Protein AF-0000000082834840 (afdb_homodimer)

Structure (mmCIF, N/CA/C/O backbone):
data_AF-0000000082834840-model_v1
#
loop_
_entity.id
_entity.type
_entity.pdbx_description
1 polymer 'DUF1330 domain-containing protein'
#
loop_
_atom_site.group_PDB
_atom_site.id
_atom_site.type_symbol
_atom_site.label_atom_id
_atom_site.label_alt_id
_atom_site.label_comp_id
_atom_site.label_asym_id
_atom_site.label_entity_id
_atom_site.label_seq_id
_atom_site.pdbx_PDB_ins_code
_atom_site.Cartn_x
_atom_site.Cartn_y
_atom_site.Cartn_z
_atom_site.occupancy
_atom_site.B_iso_or_equiv
_atom_site.auth_seq_id
_atom_site.auth_comp_id
_atom_site.auth_asym_id
_atom_site.auth_atom_id
_atom_site.pdbx_PDB_model_num
ATOM 1 N N . MET A 1 1 ? 11.938 5.828 -13.219 1 91.62 1 MET A N 1
ATOM 2 C CA . MET A 1 1 ? 10.953 4.836 -12.797 1 91.62 1 MET A CA 1
ATOM 3 C C . MET A 1 1 ? 10.133 5.352 -11.609 1 91.62 1 MET A C 1
ATOM 5 O O . MET A 1 1 ? 10.656 6.062 -10.75 1 91.62 1 MET A O 1
ATOM 9 N N . SER A 1 2 ? 8.883 5.145 -11.57 1 98.06 2 SER A N 1
ATOM 10 C CA . SER A 1 2 ? 8.008 5.703 -10.547 1 98.06 2 SER A CA 1
ATOM 11 C C . SER A 1 2 ? 8.297 5.094 -9.172 1 98.06 2 SER A C 1
ATOM 13 O O . SER A 1 2 ? 9.016 4.098 -9.07 1 98.06 2 SER A O 1
ATOM 15 N N . ALA A 1 3 ? 7.867 5.75 -8.164 1 98.81 3 ALA A N 1
ATOM 16 C CA . ALA A 1 3 ? 7.875 5.258 -6.793 1 98.81 3 ALA A CA 1
ATOM 17 C C . ALA A 1 3 ? 6.559 5.578 -6.086 1 98.81 3 ALA A C 1
ATOM 19 O O . ALA A 1 3 ? 5.82 6.469 -6.516 1 98.81 3 ALA A O 1
ATOM 20 N N . TYR A 1 4 ? 6.32 4.844 -5.066 1 98.94 4 TYR A N 1
ATOM 21 C CA . TYR A 1 4 ? 5.094 5.035 -4.301 1 98.94 4 TYR A CA 1
ATOM 22 C C . TYR A 1 4 ? 5.395 5.152 -2.811 1 98.94 4 TYR A C 1
ATOM 24 O O . TYR A 1 4 ? 6.227 4.414 -2.277 1 98.94 4 TYR A O 1
ATOM 32 N N . LEU A 1 5 ? 4.852 6.121 -2.205 1 98.94 5 LEU A N 1
ATOM 33 C CA . LEU A 1 5 ? 4.801 6.188 -0.749 1 98.94 5 LEU A CA 1
ATOM 34 C C . LEU A 1 5 ? 3.49 5.609 -0.223 1 98.94 5 LEU A C 1
ATOM 36 O O . LEU A 1 5 ? 2.408 6.039 -0.629 1 98.94 5 LEU A O 1
ATOM 40 N N . ILE A 1 6 ? 3.535 4.617 0.612 1 98.88 6 ILE A N 1
ATOM 41 C CA . ILE A 1 6 ? 2.387 3.947 1.208 1 98.88 6 ILE A CA 1
ATOM 42 C C . ILE A 1 6 ? 2.41 4.133 2.725 1 98.88 6 ILE A C 1
ATOM 44 O O . ILE A 1 6 ? 3.416 3.844 3.375 1 98.88 6 ILE A O 1
ATOM 48 N N . ALA A 1 7 ? 1.356 4.648 3.248 1 98.75 7 ALA A N 1
ATOM 49 C CA . ALA A 1 7 ? 1.194 4.832 4.688 1 98.75 7 ALA A CA 1
ATOM 50 C C . ALA A 1 7 ? -0.055 4.113 5.195 1 98.75 7 ALA A C 1
ATOM 52 O O . ALA A 1 7 ? -1.116 4.191 4.574 1 98.75 7 ALA A O 1
ATOM 53 N N . ASP A 1 8 ? 0.032 3.346 6.164 1 98.19 8 ASP A N 1
ATOM 54 C CA . ASP A 1 8 ? -1.019 2.715 6.957 1 98.19 8 ASP A CA 1
ATOM 55 C C . ASP A 1 8 ? -1.07 3.299 8.367 1 98.19 8 ASP A C 1
ATOM 57 O O . ASP A 1 8 ? -0.104 3.193 9.125 1 98.19 8 ASP A O 1
ATOM 61 N N . VAL A 1 9 ? -2.201 3.885 8.734 1 98.31 9 VAL A N 1
ATOM 62 C CA . VAL A 1 9 ? -2.236 4.754 9.906 1 98.31 9 VAL A CA 1
ATOM 63 C C . VAL A 1 9 ? -3.311 4.266 10.875 1 98.31 9 VAL A C 1
ATOM 65 O O . VAL A 1 9 ? -4.453 4.023 10.477 1 98.31 9 VAL A O 1
ATOM 68 N N . THR A 1 10 ? -2.957 4.07 12.094 1 97.75 10 THR A N 1
ATOM 69 C CA . THR A 1 10 ? -3.914 3.961 13.188 1 97.75 10 THR A CA 1
ATOM 70 C C . THR A 1 10 ? -3.984 5.266 13.977 1 97.75 10 THR A C 1
ATOM 72 O O . THR A 1 10 ? -3.027 5.629 14.664 1 97.75 10 THR A O 1
ATOM 75 N N . VAL A 1 11 ? -5.07 5.961 13.922 1 98 11 VAL A N 1
ATOM 76 C CA . VAL A 1 11 ? -5.234 7.254 14.578 1 98 11 VAL A CA 1
ATOM 77 C C . VAL A 1 11 ? -5.672 7.047 16.031 1 98 11 VAL A C 1
ATOM 79 O O . VAL A 1 11 ? -6.66 6.359 16.281 1 98 11 VAL A O 1
ATOM 82 N N . THR A 1 12 ? -4.973 7.68 16.953 1 98.12 12 THR A N 1
ATOM 83 C CA . THR A 1 12 ? -5.285 7.484 18.359 1 98.12 12 THR A CA 1
ATOM 84 C C . THR A 1 12 ? -5.809 8.773 18.984 1 98.12 12 THR A C 1
ATOM 86 O O . THR A 1 12 ? -6.477 8.742 20.016 1 98.12 12 THR A O 1
ATOM 89 N N . LYS A 1 13 ? -5.48 9.953 18.531 1 98.38 13 LYS A N 1
ATOM 90 C CA . LYS A 1 13 ? -5.984 11.258 18.938 1 98.38 13 LYS A CA 1
ATOM 91 C C . LYS A 1 13 ? -6.535 12.031 17.75 1 98.38 13 LYS A C 1
ATOM 93 O O . LYS A 1 13 ? -5.84 12.875 17.172 1 98.38 13 LYS A O 1
ATOM 98 N N . PRO A 1 14 ? -7.785 11.852 17.406 1 97.69 14 PRO A N 1
ATOM 99 C CA . PRO A 1 14 ? -8.359 12.359 16.172 1 97.69 14 PRO A CA 1
ATOM 100 C C . PRO A 1 14 ? -8.234 13.875 16.031 1 97.69 14 PRO A C 1
ATOM 102 O O . PRO A 1 14 ? -7.969 14.383 14.93 1 97.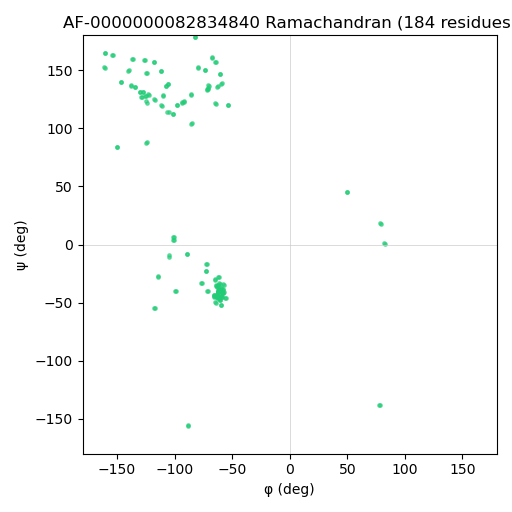69 14 PRO A O 1
ATOM 105 N N . ALA A 1 15 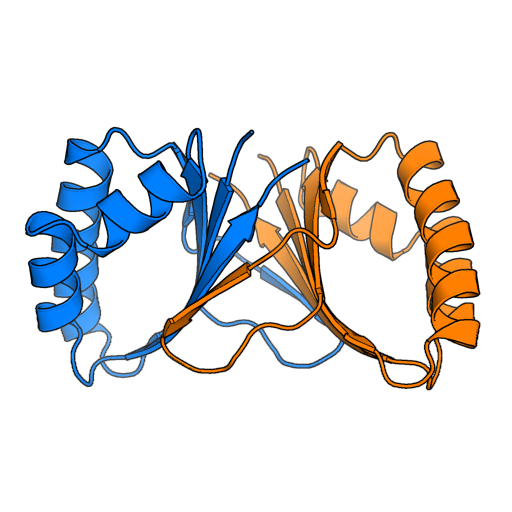? -8.391 14.594 17.109 1 97.88 15 ALA A N 1
ATOM 106 C CA . ALA A 1 15 ? -8.328 16.047 17.031 1 97.88 15 ALA A CA 1
ATOM 107 C C . ALA A 1 15 ? -6.926 16.516 16.625 1 97.88 15 ALA A C 1
ATOM 109 O O . ALA A 1 15 ? -6.777 17.359 15.734 1 97.88 15 ALA A O 1
ATOM 110 N N . GLN A 1 16 ? -5.977 15.992 17.297 1 98.12 16 GLN A N 1
ATOM 111 C CA . GLN A 1 16 ? -4.594 16.328 16.953 1 98.12 16 GLN A CA 1
ATOM 112 C C . GLN A 1 16 ? -4.234 15.844 15.555 1 98.12 16 GLN A C 1
ATOM 114 O O . GLN A 1 16 ? -3.486 16.516 14.844 1 98.12 16 GLN A O 1
ATOM 119 N N . TYR A 1 17 ? -4.742 14.734 15.164 1 98.44 17 TYR A N 1
ATOM 120 C CA . TYR A 1 17 ? -4.465 14.18 13.844 1 98.44 17 TYR A CA 1
ATOM 121 C C . TYR A 1 17 ? -5.023 15.086 12.75 1 98.44 17 TYR A C 1
ATOM 123 O O . TYR A 1 17 ? -4.453 15.172 11.656 1 98.44 17 TYR A O 1
ATOM 131 N N . GLU A 1 18 ? -6.102 15.781 13.055 1 97.88 18 GLU A N 1
ATOM 132 C CA . GLU A 1 18 ? -6.652 16.719 12.078 1 97.88 18 GLU A CA 1
ATOM 133 C C . GLU A 1 18 ? -5.668 17.844 11.781 1 97.88 18 GLU A C 1
ATOM 135 O O . GLU A 1 18 ? -5.586 18.312 10.641 1 97.88 18 GLU A O 1
ATOM 140 N N . ASP A 1 19 ? -4.945 18.266 12.766 1 97.06 19 ASP A N 1
ATOM 141 C CA . ASP A 1 19 ? -3.904 19.266 12.562 1 97.06 19 ASP A CA 1
ATOM 142 C C . ASP A 1 19 ? -2.811 18.75 11.633 1 97.06 19 ASP A C 1
ATOM 144 O O . ASP A 1 19 ? -2.344 19.469 10.742 1 97.06 19 ASP A O 1
ATOM 148 N N . TYR A 1 20 ? -2.416 17.562 11.891 1 98.44 20 TYR A N 1
ATOM 149 C CA . TYR A 1 20 ? -1.448 16.906 11.016 1 98.44 20 TYR A CA 1
ATOM 150 C C . TYR A 1 20 ? -1.953 16.875 9.578 1 98.44 20 TYR A C 1
ATOM 152 O O . TYR A 1 20 ? -1.209 17.188 8.641 1 98.44 20 TYR A O 1
ATOM 160 N N . LYS A 1 21 ? -3.201 16.516 9.32 1 98 21 LYS A N 1
ATOM 161 C CA . LYS A 1 21 ? -3.758 16.391 7.973 1 98 21 LYS A CA 1
ATOM 162 C C . LYS A 1 21 ? -3.703 17.734 7.23 1 98 21 LYS A C 1
ATOM 164 O O . LYS A 1 21 ? -3.412 17.766 6.035 1 98 21 LYS A O 1
ATOM 169 N N . ARG A 1 22 ? -3.967 18.766 7.965 1 98.25 22 ARG A N 1
ATOM 170 C CA . ARG A 1 22 ? -3.9 20.094 7.359 1 98.25 22 ARG A CA 1
ATOM 171 C C . ARG A 1 22 ? -2.486 20.406 6.879 1 98.25 22 ARG A C 1
ATOM 173 O O . ARG A 1 22 ? -2.295 20.844 5.742 1 98.25 22 ARG A O 1
ATOM 180 N N . LEU A 1 23 ? -1.55 20.125 7.695 1 98.31 23 LEU A N 1
ATOM 181 C CA . LEU A 1 23 ? -0.156 20.422 7.375 1 98.31 23 LEU 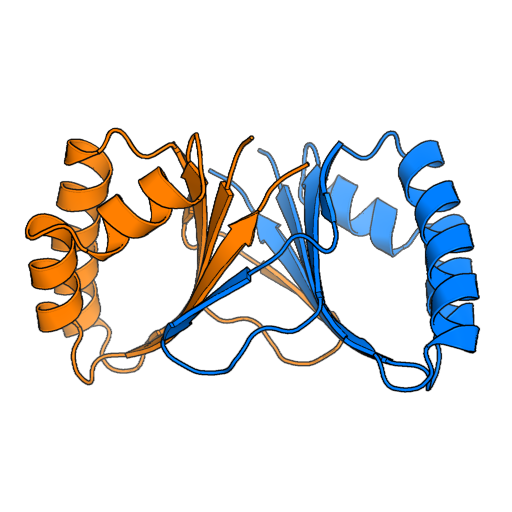A CA 1
ATOM 182 C C . LEU A 1 23 ? 0.361 19.469 6.297 1 98.31 23 LEU A C 1
ATOM 184 O O . LEU A 1 23 ? 1.123 19.875 5.418 1 98.31 23 LEU A O 1
ATOM 188 N N . SER A 1 24 ? -0.036 18.172 6.395 1 98.31 24 SER A N 1
ATOM 189 C CA . SER A 1 24 ? 0.346 17.219 5.371 1 98.31 24 SER A CA 1
ATOM 190 C C . SER A 1 24 ? -0.227 1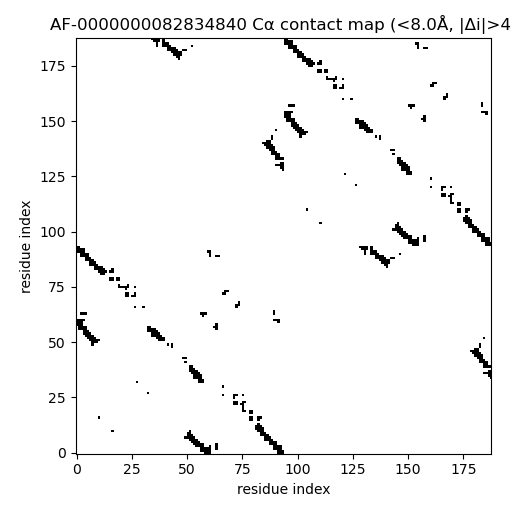7.594 4.012 1 98.31 24 SER A C 1
ATOM 192 O O . SER A 1 24 ? 0.439 17.438 2.984 1 98.31 24 SER A O 1
ATOM 194 N N . THR A 1 25 ? -1.435 18.156 4.004 1 98.38 25 THR A N 1
ATOM 195 C CA . THR A 1 25 ? -2.066 18.625 2.773 1 98.38 25 THR A CA 1
ATOM 196 C C . THR A 1 25 ? -1.256 19.75 2.141 1 98.38 25 THR A C 1
ATOM 198 O O . THR A 1 25 ? -1.036 19.75 0.928 1 98.38 25 THR A O 1
ATOM 201 N N . LEU A 1 26 ? -0.828 20.625 2.902 1 98.12 26 LEU A N 1
ATOM 202 C CA . LEU A 1 26 ? -0.005 21.734 2.424 1 98.12 26 LEU A CA 1
ATOM 203 C C . LEU A 1 26 ? 1.305 21.219 1.835 1 98.12 26 LEU A C 1
ATOM 205 O O . LEU A 1 26 ? 1.762 21.703 0.802 1 98.12 26 LEU A O 1
ATOM 209 N N . ALA A 1 27 ? 1.913 20.25 2.457 1 98.25 27 ALA A N 1
ATOM 210 C CA . ALA A 1 27 ? 3.148 19.641 1.956 1 98.25 27 ALA A CA 1
ATOM 211 C C . ALA A 1 27 ? 2.92 18.953 0.616 1 98.25 27 ALA A C 1
ATOM 213 O O . ALA A 1 27 ? 3.719 19.109 -0.312 1 98.25 27 ALA A O 1
ATOM 214 N N . MET A 1 28 ? 1.811 18.188 0.513 1 98.44 28 MET A N 1
ATOM 215 C CA . MET A 1 28 ? 1.47 17.484 -0.721 1 98.44 28 MET A CA 1
ATOM 216 C C . MET A 1 28 ? 1.246 18.469 -1.864 1 98.44 28 MET A C 1
ATOM 218 O O . MET A 1 28 ? 1.706 18.25 -2.984 1 98.44 28 MET A O 1
ATOM 222 N N . ARG A 1 29 ? 0.618 19.578 -1.561 1 97.5 29 ARG A N 1
ATOM 223 C CA . ARG A 1 29 ? 0.377 20.625 -2.561 1 97.5 29 ARG A CA 1
ATOM 224 C C . ARG A 1 29 ? 1.686 21.25 -3.02 1 97.5 29 ARG A C 1
ATOM 226 O O . ARG A 1 29 ? 1.902 21.438 -4.219 1 97.5 29 ARG A O 1
ATOM 233 N N . ALA A 1 30 ? 2.488 21.531 -2.121 1 96 30 ALA A N 1
ATOM 234 C CA . ALA A 1 30 ? 3.76 22.188 -2.41 1 96 30 ALA A CA 1
ATOM 235 C C . ALA A 1 30 ? 4.625 21.328 -3.326 1 96 30 ALA A C 1
ATOM 237 O O . ALA A 1 30 ? 5.398 21.859 -4.133 1 96 30 ALA A O 1
ATOM 238 N N . TYR A 1 31 ? 4.441 20 -3.262 1 96 31 TYR A N 1
ATOM 239 C CA . TYR A 1 31 ? 5.246 19.062 -4.043 1 96 31 TYR A CA 1
ATOM 240 C C . TYR A 1 31 ? 4.484 18.578 -5.273 1 96 31 TYR A C 1
ATOM 242 O O . TYR A 1 31 ? 4.941 17.688 -5.988 1 96 31 TYR A O 1
ATOM 250 N N . ASP A 1 32 ? 3.307 19.141 -5.438 1 96 32 ASP A N 1
ATOM 251 C CA . ASP A 1 32 ? 2.436 18.672 -6.512 1 96 32 ASP A CA 1
ATOM 252 C C . ASP A 1 32 ? 2.301 17.156 -6.492 1 96 32 ASP A C 1
ATOM 254 O O . ASP A 1 32 ? 2.477 16.5 -7.52 1 96 32 ASP A O 1
ATOM 258 N N . ALA A 1 33 ? 2.084 16.625 -5.301 1 96.94 33 ALA A N 1
ATOM 259 C CA . ALA A 1 33 ? 2.014 15.172 -5.109 1 96.94 33 ALA A CA 1
ATOM 260 C C . ALA A 1 33 ? 0.842 14.57 -5.883 1 96.94 33 ALA A C 1
ATOM 262 O O . ALA A 1 33 ? -0.243 15.156 -5.926 1 96.94 33 ALA A O 1
ATOM 263 N N . LYS A 1 34 ? 1.029 13.531 -6.52 1 98.5 34 LYS A N 1
ATOM 264 C CA . LYS A 1 34 ? -0.039 12.734 -7.109 1 98.5 34 LYS A CA 1
ATOM 265 C C . LYS A 1 34 ? -0.62 11.758 -6.094 1 98.5 34 LYS A C 1
ATOM 267 O O . LYS A 1 34 ? -0.034 10.703 -5.828 1 98.5 34 LYS A O 1
ATOM 272 N N . ILE A 1 35 ? -1.768 12.062 -5.59 1 98.81 35 ILE A N 1
ATOM 273 C CA . ILE A 1 35 ? -2.406 11.266 -4.551 1 98.81 35 ILE A CA 1
ATOM 274 C C . ILE A 1 35 ? -3.324 10.227 -5.184 1 98.81 35 ILE A C 1
ATOM 276 O O . ILE A 1 35 ? -4.234 10.57 -5.945 1 98.81 35 ILE A O 1
ATOM 280 N N . LEU A 1 36 ? -3.098 9 -4.895 1 98.88 36 LEU A N 1
ATOM 281 C CA . LEU A 1 36 ? -3.904 7.926 -5.453 1 98.88 36 LEU A CA 1
ATOM 282 C C . LEU A 1 36 ? -4.969 7.469 -4.461 1 98.88 36 LEU A C 1
ATOM 284 O O . LEU A 1 36 ? -6.094 7.156 -4.852 1 98.88 36 LEU A O 1
ATOM 288 N N . VAL A 1 37 ? -4.602 7.391 -3.178 1 98.88 37 VAL A N 1
ATOM 289 C CA . VAL A 1 37 ? -5.457 6.988 -2.068 1 98.88 37 VAL A CA 1
ATOM 290 C C . VAL A 1 37 ? -5.27 7.945 -0.895 1 98.88 37 VAL A C 1
ATOM 292 O O . VAL A 1 37 ? -4.137 8.258 -0.513 1 98.88 37 VAL A O 1
ATOM 295 N N . ARG A 1 38 ? -6.301 8.344 -0.316 1 98.5 38 ARG A N 1
ATOM 296 C CA . ARG A 1 38 ? -6.238 9.141 0.907 1 98.5 38 ARG A CA 1
ATOM 297 C C . ARG A 1 38 ? -7.461 8.891 1.783 1 98.5 38 ARG A C 1
ATOM 299 O O . ARG A 1 38 ? -8.445 9.633 1.715 1 98.5 38 ARG A O 1
ATOM 306 N N . GLY A 1 39 ? -7.34 7.797 2.562 1 98.12 39 GLY A N 1
ATOM 307 C CA . GLY A 1 39 ? -8.359 7.516 3.562 1 98.12 39 GLY A CA 1
ATOM 308 C C . GLY A 1 39 ? -9.609 6.883 2.979 1 98.12 39 GLY A C 1
ATOM 309 O O . GLY A 1 39 ? -10.68 6.941 3.582 1 98.12 39 GLY A O 1
ATOM 310 N N . GLY A 1 40 ? -9.555 6.359 1.838 1 98 40 GLY A N 1
ATOM 311 C CA . GLY A 1 40 ? -10.695 5.684 1.247 1 98 40 GLY A CA 1
ATOM 312 C C . GLY A 1 40 ? -11.117 4.441 2.008 1 98 40 GLY A C 1
ATOM 313 O O . GLY A 1 40 ? -10.328 3.881 2.773 1 98 40 GLY A O 1
ATOM 314 N N . GLU A 1 41 ? -12.367 4.035 1.85 1 97.81 41 GLU A N 1
ATOM 315 C CA . GLU A 1 41 ? -12.859 2.809 2.475 1 97.81 41 GLU A CA 1
ATOM 316 C C . GLU A 1 41 ? -12.055 1.596 2.014 1 97.81 41 GLU A C 1
ATOM 318 O O . GLU A 1 41 ? -11.727 1.476 0.833 1 97.81 41 GLU A O 1
ATOM 323 N N . SER A 1 42 ? -11.781 0.751 2.939 1 98.44 42 SER A N 1
ATOM 324 C CA . SER A 1 42 ? -11 -0.442 2.617 1 98.44 42 SER A CA 1
ATOM 325 C C . SER A 1 42 ? -11.805 -1.712 2.885 1 98.44 42 SER A C 1
ATOM 327 O O . SER A 1 42 ? -12.773 -1.69 3.643 1 98.44 42 SER A O 1
ATOM 329 N N . ARG A 1 43 ? -11.414 -2.744 2.229 1 98.25 43 ARG A N 1
ATOM 330 C CA . ARG A 1 43 ? -11.891 -4.102 2.494 1 98.25 43 ARG A CA 1
ATOM 331 C C . ARG A 1 43 ? -10.719 -5.039 2.768 1 98.25 43 ARG A C 1
ATOM 333 O O . ARG A 1 43 ? -9.82 -5.184 1.933 1 98.25 43 ARG A O 1
ATOM 340 N N . HIS A 1 44 ? -10.812 -5.641 3.932 1 98.56 44 HIS A N 1
ATOM 341 C CA . HIS A 1 44 ? -9.805 -6.617 4.336 1 98.56 44 HIS A CA 1
ATOM 342 C C . HIS A 1 44 ? -9.938 -7.902 3.525 1 98.56 44 HIS A C 1
ATOM 344 O O . HIS A 1 44 ? -11.039 -8.406 3.316 1 98.56 44 HIS A O 1
ATOM 350 N N . LEU A 1 45 ? -8.82 -8.453 3.086 1 98.56 45 LEU A N 1
ATOM 351 C CA . LEU A 1 45 ? -8.828 -9.719 2.355 1 98.56 45 LEU A CA 1
ATOM 352 C C . LEU A 1 45 ? -8.062 -10.789 3.119 1 98.56 45 LEU A C 1
ATOM 354 O O . LEU A 1 45 ? -8.586 -11.883 3.354 1 98.56 45 LEU A O 1
ATOM 358 N N . GLU A 1 46 ? -6.855 -10.484 3.449 1 98.25 46 GLU A N 1
ATOM 359 C CA . GLU A 1 46 ? -6.016 -11.43 4.18 1 98.25 46 GLU A CA 1
ATOM 360 C C . GLU A 1 46 ? -5.18 -10.719 5.242 1 98.25 46 GLU A C 1
ATOM 362 O O . GLU A 1 46 ? -4.785 -9.57 5.059 1 98.25 46 GLU A O 1
ATOM 367 N N . GLY A 1 47 ? -4.844 -11.398 6.398 1 96.62 47 GLY A N 1
ATOM 368 C CA . GLY A 1 47 ? -3.928 -10.891 7.406 1 96.62 47 GLY A CA 1
ATOM 369 C C . GLY A 1 47 ? -4.555 -9.859 8.32 1 96.62 47 GLY A C 1
ATOM 370 O O . GLY A 1 47 ? -5.676 -10.047 8.805 1 96.62 47 GLY A O 1
ATOM 371 N N . ARG A 1 48 ? -3.793 -8.828 8.594 1 94.19 48 ARG A N 1
ATOM 372 C CA . ARG A 1 48 ? -4.219 -7.801 9.539 1 94.19 48 ARG A CA 1
ATOM 373 C C . ARG A 1 48 ? -5.188 -6.824 8.883 1 94.19 48 ARG A C 1
ATOM 375 O O . ARG A 1 48 ? -5.09 -6.555 7.68 1 94.19 48 ARG A O 1
ATOM 382 N N . GLU A 1 49 ? -6.031 -6.262 9.672 1 95.88 49 GLU A N 1
ATOM 383 C CA . GLU A 1 49 ? -6.93 -5.219 9.188 1 95.88 49 GLU A CA 1
ATOM 384 C C . GLU A 1 49 ? -6.176 -3.922 8.914 1 95.88 49 GLU A C 1
ATOM 386 O O . GLU A 1 49 ? -5.387 -3.471 9.75 1 95.88 49 GLU A O 1
ATOM 391 N N . PRO A 1 50 ? -6.469 -3.391 7.797 1 95.19 50 PRO A N 1
ATOM 392 C CA . PRO A 1 50 ? -5.797 -2.123 7.504 1 95.19 50 PRO A CA 1
ATOM 393 C C . PRO A 1 50 ? -6.352 -0.957 8.312 1 95.19 50 PRO A C 1
ATOM 395 O O . PRO A 1 50 ? -7.516 -0.981 8.719 1 95.19 50 PRO A O 1
ATOM 398 N N . GLY A 1 51 ? -5.52 0.017 8.602 1 96.56 51 GLY A N 1
ATOM 399 C CA . GLY A 1 51 ? -5.965 1.314 9.086 1 96.56 51 GLY A CA 1
ATOM 400 C C . GLY A 1 51 ? -6.258 2.299 7.965 1 96.56 51 GLY A C 1
ATOM 401 O O . GLY A 1 51 ? -6.66 1.902 6.871 1 96.56 51 GLY A O 1
ATOM 402 N N . ARG A 1 52 ? -6.199 3.656 8.258 1 98.31 52 ARG A N 1
ATOM 403 C CA . ARG A 1 52 ? -6.305 4.699 7.238 1 98.31 52 ARG A CA 1
ATOM 404 C C . ARG A 1 52 ? -5.137 4.633 6.266 1 98.31 52 ARG A C 1
ATOM 406 O O . ARG A 1 52 ? -3.975 4.695 6.676 1 98.31 52 ARG A O 1
ATOM 413 N N . THR A 1 53 ? -5.395 4.465 5.031 1 98.69 53 THR A N 1
ATOM 414 C CA . THR A 1 53 ? -4.352 4.25 4.035 1 98.69 53 THR A CA 1
ATOM 415 C C . THR A 1 53 ? -4.152 5.5 3.182 1 98.69 53 THR A C 1
ATOM 417 O O . THR A 1 53 ? -5.125 6.137 2.771 1 98.69 53 THR A O 1
ATOM 420 N N . VAL A 1 54 ? -2.893 5.828 2.912 1 98.88 54 VAL A N 1
ATOM 421 C CA . VAL A 1 54 ? -2.51 6.863 1.958 1 98.88 54 VAL A CA 1
ATOM 422 C C . VAL A 1 54 ? -1.508 6.293 0.955 1 98.88 54 VAL A C 1
ATOM 424 O O . VAL A 1 54 ? -0.585 5.566 1.332 1 98.88 54 VAL A O 1
ATOM 427 N N . VAL A 1 55 ? -1.748 6.508 -0.296 1 98.94 55 VAL A N 1
ATOM 428 C CA . VAL A 1 55 ? -0.822 6.129 -1.357 1 98.94 55 VAL A CA 1
ATOM 429 C C . VAL A 1 55 ? -0.563 7.324 -2.271 1 98.94 55 VAL A C 1
ATOM 431 O O . VAL A 1 55 ? -1.503 7.926 -2.797 1 98.94 55 VAL A O 1
ATOM 434 N N . MET A 1 56 ? 0.672 7.676 -2.498 1 98.88 56 MET A N 1
ATOM 435 C CA . MET A 1 56 ? 1.088 8.727 -3.42 1 98.88 56 MET A CA 1
ATOM 436 C C . MET A 1 56 ? 2.078 8.188 -4.449 1 98.88 56 MET A C 1
ATOM 438 O O . MET A 1 56 ? 2.873 7.301 -4.145 1 98.88 56 MET A O 1
ATOM 442 N N . GLU A 1 57 ? 2.045 8.711 -5.598 1 98.88 57 GLU A N 1
ATOM 443 C CA . GLU A 1 57 ? 2.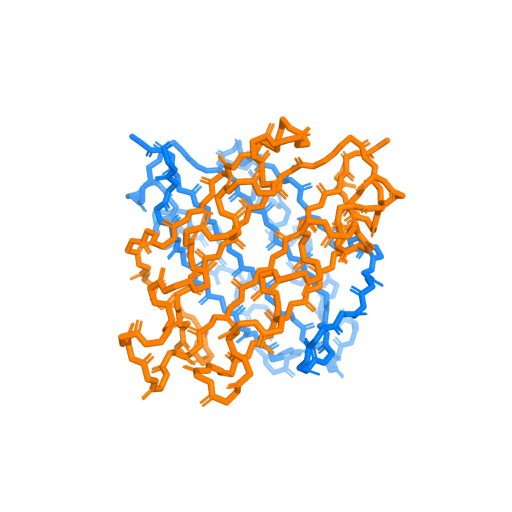971 8.367 -6.672 1 98.88 57 GLU A CA 1
ATOM 444 C C . GLU A 1 57 ? 3.969 9.492 -6.926 1 98.88 57 GLU A C 1
ATOM 446 O O . GLU A 1 57 ? 3.596 10.664 -6.938 1 98.88 57 GLU A O 1
ATOM 451 N N . PHE A 1 58 ? 5.191 9.18 -7.098 1 98.75 58 PHE A N 1
ATOM 452 C CA . PHE A 1 58 ? 6.289 10.086 -7.391 1 98.75 58 PHE A CA 1
ATOM 453 C C . PHE A 1 58 ? 7.043 9.641 -8.641 1 98.75 58 PHE A C 1
ATOM 455 O O . PHE A 1 58 ? 6.977 8.469 -9.023 1 98.75 58 PHE A O 1
ATOM 462 N N . PRO A 1 59 ? 7.727 10.547 -9.227 1 98.31 59 PRO A N 1
ATOM 463 C CA . PRO A 1 59 ? 8.438 10.172 -10.453 1 98.31 59 PRO A CA 1
ATOM 464 C C . PRO A 1 59 ? 9.648 9.289 -10.172 1 98.31 59 PRO A C 1
ATOM 466 O O . PRO A 1 59 ? 10.203 8.68 -11.102 1 98.31 59 PRO A O 1
ATOM 469 N N . SER A 1 60 ? 10.164 9.211 -8.938 1 98.19 60 SER A N 1
ATOM 470 C CA . SER A 1 60 ? 11.312 8.398 -8.562 1 98.19 60 SER A CA 1
ATOM 471 C C . SER A 1 60 ? 11.352 8.156 -7.055 1 98.19 60 SER A C 1
ATOM 473 O O . SER A 1 60 ? 10.664 8.844 -6.297 1 98.19 60 SER A O 1
ATOM 475 N N . MET A 1 61 ? 12.188 7.152 -6.688 1 98.62 61 MET A N 1
ATOM 476 C CA . MET A 1 61 ? 12.445 6.93 -5.27 1 98.62 61 MET A CA 1
ATOM 477 C C . MET A 1 61 ? 13.047 8.172 -4.625 1 98.62 61 MET A C 1
ATOM 479 O O . MET A 1 61 ? 12.703 8.523 -3.492 1 98.62 61 MET A O 1
ATOM 483 N N . ALA A 1 62 ? 13.961 8.836 -5.324 1 98.44 62 ALA A N 1
ATOM 484 C CA . ALA A 1 62 ? 14.594 10.031 -4.793 1 98.44 62 ALA A CA 1
ATOM 485 C C . ALA A 1 62 ? 13.57 11.141 -4.555 1 98.44 62 ALA A C 1
ATOM 487 O O . ALA A 1 62 ? 13.641 11.852 -3.551 1 98.44 62 ALA A O 1
ATOM 488 N N . ALA A 1 63 ? 12.641 11.281 -5.434 1 98.38 63 ALA A N 1
ATOM 489 C CA . ALA A 1 63 ? 11.602 12.305 -5.285 1 98.38 63 ALA A CA 1
ATOM 490 C C . ALA A 1 63 ? 10.711 12.008 -4.086 1 98.38 63 ALA A C 1
ATOM 492 O O . ALA A 1 63 ? 10.328 12.914 -3.348 1 98.38 63 ALA A O 1
ATOM 493 N N . ALA A 1 64 ? 10.32 10.758 -3.902 1 98.69 64 ALA A N 1
ATOM 494 C CA . ALA A 1 64 ? 9.523 10.359 -2.746 1 98.69 64 ALA A CA 1
ATOM 495 C C . ALA A 1 64 ? 10.266 10.656 -1.443 1 98.69 64 ALA A C 1
ATOM 497 O O . ALA A 1 64 ? 9.672 11.18 -0.494 1 98.69 64 ALA A O 1
ATOM 498 N N . GLN A 1 65 ? 11.547 10.297 -1.466 1 98.69 65 GLN A N 1
ATOM 499 C CA . GLN A 1 65 ? 12.367 10.555 -0.289 1 98.69 65 GLN A CA 1
ATOM 500 C C . GLN A 1 65 ? 12.461 12.047 -0.003 1 98.69 65 GLN A C 1
ATOM 502 O O . GLN A 1 65 ? 12.438 12.469 1.156 1 98.69 65 GLN A O 1
ATOM 507 N N . ALA A 1 66 ? 12.609 12.805 -1.055 1 98.5 66 ALA A N 1
ATOM 508 C CA . ALA A 1 66 ? 12.703 14.258 -0.904 1 98.5 66 ALA A CA 1
ATOM 509 C C . ALA A 1 66 ? 11.43 14.828 -0.293 1 98.5 66 ALA A C 1
ATOM 511 O O . ALA A 1 66 ? 11.484 15.742 0.537 1 98.5 66 ALA A O 1
ATOM 512 N N . PHE A 1 67 ? 10.344 14.312 -0.694 1 98.81 67 PHE A N 1
ATOM 513 C CA . PHE A 1 67 ? 9.078 14.719 -0.088 1 98.81 67 PHE A CA 1
ATOM 514 C C . PHE A 1 67 ? 9.078 14.422 1.407 1 98.81 67 PHE A C 1
ATOM 516 O O . PHE A 1 67 ? 8.805 15.312 2.219 1 98.81 67 PHE A O 1
ATOM 523 N N . TYR A 1 68 ? 9.383 13.219 1.769 1 98.81 68 TYR A N 1
ATOM 524 C CA . TYR A 1 68 ? 9.391 12.805 3.166 1 98.81 68 TYR A CA 1
ATOM 525 C C . TYR A 1 68 ? 10.32 13.68 3.992 1 98.81 68 TYR A C 1
ATOM 527 O O . TYR A 1 68 ? 10.031 14 5.145 1 98.81 68 TYR A O 1
ATOM 535 N N . ASP A 1 69 ? 11.445 14.109 3.34 1 98.44 69 ASP A N 1
ATOM 536 C CA . ASP A 1 69 ? 12.484 14.852 4.051 1 98.44 69 ASP A CA 1
ATOM 537 C C . ASP A 1 69 ? 12.211 16.359 4.012 1 98.44 69 ASP A C 1
ATOM 539 O O . ASP A 1 69 ? 12.938 17.141 4.621 1 98.44 69 ASP A O 1
ATOM 543 N N . SER A 1 70 ? 11.273 16.75 3.27 1 98.12 70 SER A N 1
ATOM 544 C CA . SER A 1 70 ? 11 18.172 3.1 1 98.12 70 SER A CA 1
ATOM 545 C C . SER A 1 70 ? 10.648 18.828 4.43 1 98.12 70 SER A C 1
ATOM 547 O O . SER A 1 70 ? 10.094 18.188 5.32 1 98.12 70 SER A O 1
ATOM 549 N N . TRP A 1 71 ? 11.047 20.062 4.523 1 97.38 71 TRP A N 1
ATOM 550 C CA . TRP A 1 71 ? 10.719 20.812 5.734 1 97.38 71 TRP A CA 1
ATOM 551 C C . TRP A 1 71 ? 9.203 20.891 5.934 1 97.38 71 TRP A C 1
ATOM 553 O O . TRP A 1 71 ? 8.719 20.859 7.066 1 97.38 71 TRP A O 1
ATOM 563 N N . GLN A 1 72 ? 8.453 21.031 4.852 1 97.44 72 GLN A N 1
ATOM 564 C CA . GLN A 1 72 ? 7 21.094 4.945 1 97.44 72 GLN A CA 1
ATOM 565 C C . GLN A 1 72 ? 6.426 19.812 5.547 1 97.44 72 GLN A C 1
ATOM 567 O O . GLN A 1 72 ? 5.574 19.875 6.434 1 97.44 72 GLN A O 1
ATOM 572 N N . TYR A 1 73 ? 6.93 18.641 5.09 1 98.44 73 TYR A N 1
ATOM 573 C CA . TYR A 1 73 ? 6.371 17.391 5.613 1 98.44 73 TYR A CA 1
ATOM 574 C C . TYR A 1 73 ? 6.891 17.109 7.02 1 98.44 73 TYR A C 1
ATOM 576 O O . TYR A 1 73 ? 6.172 16.547 7.852 1 98.44 73 TYR A O 1
ATOM 584 N N . ARG A 1 74 ? 8.133 17.516 7.281 1 97.94 74 ARG A N 1
ATOM 585 C CA . ARG A 1 74 ? 8.656 17.375 8.641 1 97.94 74 ARG A CA 1
ATOM 586 C C . ARG A 1 74 ? 7.785 18.125 9.641 1 97.94 74 ARG A C 1
ATOM 588 O O . ARG A 1 74 ? 7.539 17.625 10.742 1 97.94 74 ARG A O 1
ATOM 595 N N . ARG A 1 75 ? 7.348 19.281 9.32 1 97.56 75 ARG A N 1
ATOM 596 C CA . ARG A 1 75 ? 6.445 20.047 10.18 1 97.56 75 ARG A CA 1
ATOM 597 C C . ARG A 1 75 ? 5.156 19.266 10.438 1 97.56 75 ARG A C 1
ATOM 599 O O . ARG A 1 75 ? 4.66 19.234 11.57 1 97.56 75 ARG A O 1
ATOM 606 N N . ALA A 1 76 ? 4.598 18.688 9.398 1 98.38 76 ALA A N 1
ATOM 607 C CA . ALA A 1 76 ? 3.398 17.859 9.547 1 98.38 76 ALA A CA 1
ATOM 608 C C . ALA A 1 76 ? 3.654 16.672 10.469 1 98.38 76 ALA A C 1
ATOM 610 O O . ALA A 1 76 ? 2.869 16.422 11.383 1 98.38 76 ALA A O 1
ATOM 611 N N . ARG A 1 77 ? 4.789 15.945 10.242 1 97.69 77 ARG A N 1
ATOM 612 C CA . ARG A 1 77 ? 5.121 14.781 11.07 1 97.69 77 ARG A CA 1
ATOM 613 C C . ARG A 1 77 ? 5.242 15.172 12.539 1 97.69 77 ARG A C 1
ATOM 615 O O . ARG A 1 77 ? 4.773 14.445 13.414 1 97.69 77 ARG A O 1
ATOM 622 N N . ASN A 1 78 ? 5.859 16.344 12.82 1 97.81 78 ASN A N 1
ATOM 623 C CA . ASN A 1 78 ? 5.977 16.828 14.195 1 97.81 78 ASN A CA 1
ATOM 624 C C . ASN A 1 78 ? 4.609 17.047 14.828 1 97.81 78 ASN A C 1
ATOM 626 O O . ASN A 1 78 ? 4.422 16.797 16.016 1 97.81 78 ASN A O 1
ATOM 630 N N . ALA A 1 79 ? 3.695 17.438 14.086 1 97.81 79 ALA A N 1
ATOM 631 C CA . ALA A 1 79 ? 2.361 17.766 14.586 1 97.81 79 ALA A CA 1
ATOM 632 C C . ALA A 1 79 ? 1.594 16.5 14.969 1 97.81 79 ALA A C 1
ATOM 634 O O . ALA A 1 79 ? 0.631 16.562 15.734 1 97.81 79 ALA A O 1
ATOM 635 N N . ARG A 1 80 ? 1.896 15.32 14.461 1 97.69 80 ARG A N 1
ATOM 636 C CA . ARG A 1 80 ? 1.13 14.117 14.742 1 97.69 80 ARG A CA 1
ATOM 637 C C . ARG A 1 80 ? 1.829 13.258 15.789 1 97.69 80 ARG A C 1
ATOM 639 O O . ARG A 1 80 ? 1.469 12.094 15.992 1 97.69 80 ARG A O 1
ATOM 646 N N . GLU A 1 81 ? 2.9 13.758 16.375 1 96.38 81 GLU A N 1
ATOM 647 C CA . GLU A 1 81 ? 3.588 13 17.406 1 96.38 81 GLU A CA 1
ATOM 648 C C . GLU A 1 81 ? 2.623 12.57 18.516 1 96.38 81 GLU A C 1
ATOM 650 O O . GLU A 1 81 ? 1.921 13.406 19.094 1 96.38 81 GLU A O 1
ATOM 655 N N . GLY A 1 82 ? 2.527 11.258 18.688 1 96.88 82 GLY A N 1
ATOM 656 C CA . GLY A 1 82 ? 1.677 10.711 19.734 1 96.88 82 GLY A CA 1
ATOM 657 C C . GLY A 1 82 ? 0.22 10.609 19.328 1 96.88 82 GLY A C 1
ATOM 658 O O . GLY A 1 82 ? -0.621 10.156 20.109 1 96.88 82 GLY A O 1
ATOM 659 N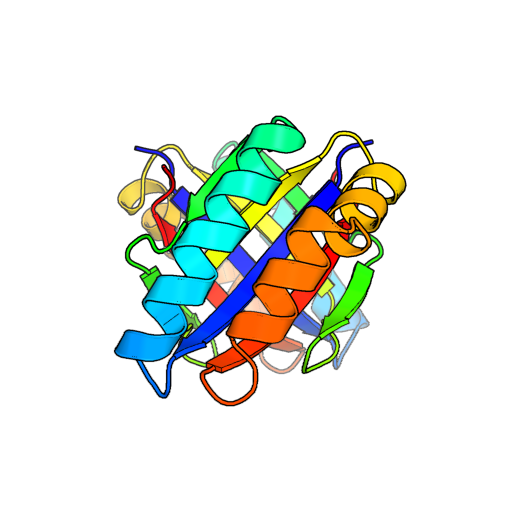 N . ALA A 1 83 ? -0.124 10.992 18.141 1 98.19 83 ALA A N 1
ATOM 660 C CA . ALA A 1 83 ? -1.526 11.062 17.75 1 98.19 83 ALA A CA 1
ATOM 661 C C . ALA A 1 83 ? -1.899 9.898 16.828 1 98.19 83 ALA A C 1
ATOM 663 O O . ALA A 1 83 ? -3.078 9.688 16.547 1 98.19 83 ALA A O 1
ATOM 664 N N . ALA A 1 84 ? -0.882 9.117 16.359 1 97.56 84 ALA A N 1
ATOM 665 C CA . ALA A 1 84 ? -1.101 8 15.445 1 97.56 84 ALA A CA 1
ATOM 666 C C . ALA A 1 84 ? 0.086 7.043 15.453 1 97.56 84 ALA A C 1
ATOM 668 O O . ALA A 1 84 ? 1.202 7.43 15.805 1 97.56 84 ALA A O 1
ATOM 669 N N . VAL A 1 85 ? -0.216 5.859 15.164 1 96.44 85 VAL A N 1
ATOM 670 C CA . VAL A 1 85 ? 0.817 4.891 14.805 1 96.44 85 VAL A CA 1
ATOM 671 C C . VAL A 1 85 ? 0.909 4.773 13.281 1 96.44 85 VAL A C 1
ATOM 673 O O . VAL A 1 85 ? -0.073 4.43 12.625 1 96.44 85 VAL A O 1
ATOM 676 N N . MET A 1 86 ? 2.098 5.086 12.781 1 96.69 86 MET A N 1
ATOM 677 C CA . MET A 1 86 ? 2.295 5.113 11.336 1 96.69 86 MET A CA 1
ATOM 678 C C . MET A 1 86 ? 3.186 3.961 10.883 1 96.69 86 MET A C 1
ATOM 680 O O . MET A 1 86 ? 4.227 3.701 11.492 1 96.69 86 MET A O 1
ATOM 684 N N . ASN A 1 87 ? 2.738 3.25 9.938 1 97.56 87 ASN A N 1
ATOM 685 C CA . ASN A 1 87 ? 3.609 2.434 9.102 1 97.56 87 ASN A CA 1
ATOM 686 C C . ASN A 1 87 ? 3.768 3.035 7.707 1 97.56 87 ASN A C 1
ATOM 688 O O . ASN A 1 87 ? 2.787 3.178 6.973 1 97.56 87 ASN A O 1
ATOM 692 N N . MET A 1 88 ? 4.961 3.477 7.375 1 98.69 88 MET A N 1
ATOM 693 C CA . MET A 1 88 ? 5.199 4.215 6.141 1 98.69 88 MET A CA 1
ATOM 694 C C . MET A 1 88 ? 6.488 3.75 5.469 1 98.69 88 MET A C 1
ATOM 696 O O . MET A 1 88 ? 7.504 3.547 6.137 1 98.69 88 MET A O 1
ATOM 700 N N . PHE A 1 89 ? 6.426 3.59 4.176 1 98.88 89 PHE A N 1
ATOM 701 C CA . PHE A 1 89 ? 7.602 3.248 3.385 1 98.88 89 PHE A CA 1
ATOM 702 C C . PHE A 1 89 ? 7.445 3.727 1.946 1 98.88 89 PHE A C 1
ATOM 704 O O . PHE A 1 89 ? 6.355 4.133 1.538 1 98.88 89 PHE A O 1
ATOM 711 N N . ILE A 1 90 ? 8.539 3.785 1.255 1 98.88 90 ILE A N 1
ATOM 712 C CA . ILE A 1 90 ? 8.508 4.035 -0.181 1 98.88 90 ILE A CA 1
ATOM 713 C C . ILE A 1 90 ? 8.961 2.789 -0.935 1 98.88 90 ILE A C 1
ATOM 715 O O . ILE A 1 90 ? 9.75 1.994 -0.415 1 98.88 90 ILE A O 1
ATOM 719 N N . VAL A 1 91 ? 8.438 2.613 -2.107 1 98.88 91 VAL A N 1
ATOM 720 C CA . VAL A 1 91 ? 8.703 1.396 -2.869 1 98.88 91 VAL A CA 1
ATOM 721 C C . VAL A 1 91 ? 8.734 1.717 -4.363 1 98.88 91 VAL A C 1
ATOM 723 O O . VAL A 1 91 ? 7.949 2.531 -4.844 1 98.88 91 VAL A O 1
ATOM 726 N N . GLN A 1 92 ? 9.672 1.09 -5.059 1 98.81 92 GLN A N 1
ATOM 727 C CA . GLN A 1 92 ? 9.883 1.31 -6.488 1 98.81 92 GLN A CA 1
ATOM 728 C C . GLN A 1 92 ? 8.75 0.704 -7.309 1 98.81 92 GLN A C 1
ATOM 730 O O . GLN A 1 92 ? 8.352 -0.438 -7.074 1 98.81 92 GLN A O 1
ATOM 735 N N . GLY A 1 93 ? 8.266 1.512 -8.273 1 98.56 93 GLY A N 1
ATOM 736 C CA . GLY A 1 93 ? 7.258 1.023 -9.203 1 98.56 93 GLY A CA 1
ATOM 737 C C . GLY A 1 93 ? 7.84 0.226 -10.352 1 98.56 93 GLY A C 1
ATOM 738 O O . GLY A 1 93 ? 9.047 -0.026 -10.391 1 98.56 93 GLY A O 1
ATOM 739 N N . MET A 1 94 ? 6.914 -0.284 -11.242 1 96.19 94 MET A N 1
ATOM 740 C CA . MET A 1 94 ? 7.309 -1.045 -12.43 1 96.19 94 MET A CA 1
ATOM 741 C C . MET A 1 94 ? 7.656 -0.113 -13.586 1 96.19 94 MET A C 1
ATOM 743 O O . MET A 1 94 ? 7.168 1.017 -13.641 1 96.19 94 MET A O 1
ATOM 747 N N . MET B 1 1 ? -14.883 5.113 -9.742 1 91.62 1 MET B N 1
ATOM 748 C CA . MET B 1 1 ? -13.734 5.523 -8.938 1 91.62 1 MET B CA 1
ATOM 749 C C . MET B 1 1 ? -12.727 4.387 -8.805 1 91.62 1 MET B C 1
ATOM 751 O O . MET B 1 1 ? -13.109 3.217 -8.727 1 91.62 1 MET B O 1
ATOM 755 N N . SER B 1 2 ? -11.477 4.629 -8.906 1 98.06 2 SER B N 1
ATOM 756 C CA . SER B 1 2 ? -10.445 3.59 -8.914 1 98.06 2 SER B CA 1
ATOM 757 C C . SER B 1 2 ? -10.352 2.896 -7.559 1 98.06 2 SER B C 1
ATOM 759 O O . SER B 1 2 ? -10.922 3.367 -6.57 1 98.06 2 SER B O 1
ATOM 761 N N . ALA B 1 3 ? -9.789 1.753 -7.547 1 98.81 3 ALA B N 1
ATOM 762 C CA . ALA B 1 3 ? -9.43 1.014 -6.34 1 98.81 3 ALA B CA 1
ATOM 763 C C . ALA B 1 3 ? -8.023 0.417 -6.465 1 98.81 3 ALA B C 1
ATOM 765 O O . ALA B 1 3 ? -7.508 0.259 -7.57 1 98.81 3 ALA B O 1
ATOM 766 N N . TYR B 1 4 ? -7.48 0.128 -5.348 1 98.94 4 TYR B N 1
ATOM 767 C CA . TYR B 1 4 ? -6.141 -0.444 -5.309 1 98.94 4 TYR B CA 1
ATOM 768 C C . TYR B 1 4 ? -6.102 -1.692 -4.438 1 98.94 4 TYR B C 1
ATOM 770 O O . TYR B 1 4 ? -6.695 -1.721 -3.357 1 98.94 4 TYR B O 1
ATOM 778 N N . LEU B 1 5 ? -5.543 -2.705 -4.93 1 98.94 5 LEU B N 1
ATOM 779 C CA . LEU B 1 5 ? -5.164 -3.855 -4.113 1 98.94 5 LEU B CA 1
ATOM 780 C C . LEU B 1 5 ? -3.715 -3.742 -3.652 1 98.94 5 LEU B C 1
ATOM 782 O O . LEU B 1 5 ? -2.809 -3.58 -4.473 1 98.94 5 LEU B O 1
ATOM 786 N N . ILE B 1 6 ? -3.467 -3.768 -2.389 1 98.94 6 ILE B N 1
ATOM 787 C CA . ILE B 1 6 ? -2.146 -3.672 -1.777 1 98.94 6 ILE B CA 1
ATOM 788 C C . ILE B 1 6 ? -1.843 -4.949 -0.999 1 98.94 6 ILE B C 1
ATOM 790 O O . ILE B 1 6 ? -2.637 -5.375 -0.156 1 98.94 6 ILE B O 1
ATOM 794 N N . ALA B 1 7 ? -0.755 -5.555 -1.315 1 98.75 7 ALA B N 1
ATOM 795 C CA . ALA B 1 7 ? -0.29 -6.754 -0.624 1 98.75 7 ALA B CA 1
ATOM 796 C C . ALA B 1 7 ? 1.113 -6.551 -0.059 1 98.75 7 ALA B C 1
ATOM 798 O O . ALA B 1 7 ? 1.986 -6 -0.732 1 98.75 7 ALA B O 1
ATOM 799 N N . ASP B 1 8 ? 1.334 -6.824 1.117 1 98.19 8 ASP B N 1
ATOM 800 C CA . ASP B 1 8 ? 2.602 -6.918 1.834 1 98.19 8 ASP B CA 1
ATOM 801 C C . ASP B 1 8 ? 2.908 -8.359 2.227 1 98.19 8 ASP B C 1
ATOM 803 O O . ASP B 1 8 ? 2.152 -8.977 2.982 1 98.19 8 ASP B O 1
ATOM 807 N N . VAL B 1 9 ? 4.023 -8.891 1.755 1 98.31 9 VAL B N 1
ATOM 808 C CA . VAL B 1 9 ? 4.23 -10.336 1.792 1 98.31 9 VAL B CA 1
ATOM 809 C C . VAL B 1 9 ? 5.547 -10.648 2.504 1 98.31 9 VAL B C 1
ATOM 811 O O . VAL B 1 9 ? 6.586 -10.062 2.191 1 98.31 9 VAL B O 1
ATOM 814 N N . THR B 1 10 ? 5.504 -11.484 3.467 1 97.75 10 THR B N 1
ATOM 815 C CA . THR B 1 10 ? 6.691 -12.148 3.992 1 97.75 10 THR B CA 1
ATOM 816 C C . THR B 1 10 ? 6.789 -13.578 3.457 1 97.75 10 THR B C 1
ATOM 818 O O . THR B 1 10 ? 5.98 -14.438 3.811 1 97.75 10 THR B O 1
ATOM 821 N N . VAL B 1 11 ? 7.754 -13.859 2.646 1 97.94 11 VAL B N 1
ATOM 822 C CA . VAL B 1 11 ? 7.914 -15.164 2.016 1 97.94 11 VAL B CA 1
ATOM 823 C C . VAL B 1 11 ? 8.688 -16.094 2.945 1 97.94 11 VAL B C 1
ATOM 825 O O . VAL B 1 11 ? 9.789 -15.758 3.398 1 97.94 11 VAL B O 1
ATOM 828 N N . THR B 1 12 ? 8.164 -17.281 3.182 1 98.12 12 THR B N 1
ATOM 829 C CA . THR B 1 12 ? 8.805 -18.203 4.109 1 98.12 12 THR B CA 1
ATOM 830 C C . THR B 1 12 ? 9.305 -19.438 3.381 1 98.12 12 THR B C 1
ATOM 832 O O . THR B 1 12 ? 10.195 -20.141 3.873 1 98.12 12 THR B O 1
ATOM 835 N N . LYS B 1 13 ? 8.75 -19.891 2.287 1 98.38 13 LYS B N 1
ATOM 836 C CA . LYS B 1 13 ? 9.188 -20.984 1.418 1 98.38 13 LYS B CA 1
ATOM 837 C C . LYS B 1 13 ? 9.367 -20.5 -0.02 1 98.38 13 LYS B C 1
ATOM 839 O O . LYS B 1 13 ? 8.469 -20.656 -0.848 1 98.38 13 LYS B O 1
ATOM 844 N N . PRO B 1 14 ? 10.523 -20 -0.374 1 97.62 14 PRO B N 1
ATOM 845 C CA . PRO B 1 14 ? 10.742 -19.312 -1.644 1 97.62 14 PRO B CA 1
ATOM 846 C C . PRO B 1 14 ? 10.414 -20.188 -2.855 1 97.62 14 PRO B C 1
ATOM 848 O O . PRO B 1 14 ? 9.852 -19.688 -3.84 1 97.62 14 PRO B O 1
ATOM 851 N N . ALA B 1 15 ? 10.742 -21.438 -2.805 1 97.88 15 ALA B N 1
ATOM 852 C CA . ALA B 1 15 ? 10.492 -22.312 -3.955 1 97.88 15 ALA B CA 1
ATOM 853 C C . ALA B 1 15 ? 9 -22.438 -4.23 1 97.88 15 ALA B C 1
ATOM 855 O O . ALA B 1 15 ? 8.555 -22.312 -5.371 1 97.88 15 ALA B O 1
ATOM 856 N N . GLN B 1 16 ? 8.281 -22.734 -3.211 1 98.12 16 GLN B N 1
ATOM 857 C CA . GLN B 1 16 ? 6.828 -22.844 -3.34 1 98.12 16 GLN B CA 1
ATOM 858 C C . GLN B 1 16 ? 6.215 -21.5 -3.736 1 98.12 16 GLN B C 1
ATOM 860 O O . GLN B 1 16 ? 5.25 -21.453 -4.504 1 98.12 16 GLN B O 1
ATOM 865 N N . TYR B 1 17 ? 6.746 -20.438 -3.238 1 98.44 17 TYR B N 1
ATOM 866 C CA . TYR B 1 17 ? 6.238 -19.109 -3.549 1 98.44 17 TYR B CA 1
ATOM 867 C C . TYR B 1 17 ? 6.43 -18.781 -5.027 1 98.44 17 TYR B C 1
ATOM 869 O O . TYR B 1 17 ? 5.625 -18.062 -5.617 1 98.44 17 TYR B O 1
ATOM 877 N N . GLU B 1 18 ? 7.469 -19.344 -5.625 1 97.88 18 GLU B N 1
ATOM 878 C CA . GLU B 1 18 ? 7.672 -19.125 -7.055 1 97.88 18 GLU B CA 1
ATOM 879 C C . GLU B 1 18 ? 6.531 -19.719 -7.871 1 97.88 18 GLU B C 1
ATOM 881 O O . GLU B 1 18 ? 6.137 -19.156 -8.898 1 97.88 18 GLU B O 1
ATOM 886 N N . ASP B 1 19 ? 6.008 -20.812 -7.434 1 97 19 ASP B N 1
ATOM 887 C CA . ASP B 1 19 ? 4.844 -21.422 -8.086 1 97 19 ASP B CA 1
ATOM 888 C C . ASP B 1 19 ? 3.631 -20.484 -7.992 1 97 19 ASP B C 1
ATOM 890 O O . ASP B 1 19 ? 2.9 -20.312 -8.969 1 97 19 ASP B O 1
ATOM 894 N N . TYR B 1 20 ? 3.445 -19.984 -6.836 1 98.44 20 TYR B N 1
ATOM 895 C CA . TYR B 1 20 ? 2.381 -19 -6.645 1 98.44 20 TYR B CA 1
ATOM 896 C C . TYR B 1 20 ? 2.543 -17.828 -7.602 1 98.44 20 TYR B C 1
ATOM 898 O O . TYR B 1 20 ? 1.574 -17.391 -8.227 1 98.44 20 TYR B O 1
ATOM 906 N N . LYS B 1 21 ? 3.723 -17.266 -7.766 1 98 21 LYS B N 1
ATOM 907 C CA . LYS B 1 21 ? 3.971 -16.094 -8.609 1 98 21 LYS B CA 1
ATOM 908 C C . LYS B 1 21 ? 3.6 -16.391 -10.062 1 98 21 LYS B C 1
ATOM 910 O O . LYS B 1 21 ? 3.045 -15.523 -10.75 1 98 21 LYS B O 1
ATOM 915 N N . ARG B 1 22 ? 3.914 -17.578 -10.484 1 98.19 22 ARG B N 1
ATOM 916 C CA . ARG B 1 22 ? 3.564 -17.969 -11.844 1 98.19 22 ARG B CA 1
ATOM 917 C C . ARG B 1 22 ? 2.053 -17.938 -12.047 1 98.19 22 ARG B C 1
ATOM 919 O O . ARG B 1 22 ? 1.562 -17.375 -13.023 1 98.19 22 ARG B O 1
ATOM 926 N N . LEU B 1 23 ? 1.358 -18.5 -11.133 1 98.31 23 LEU B N 1
ATOM 927 C CA . LEU B 1 23 ? -0.095 -18.578 -11.227 1 98.31 23 LEU B CA 1
ATOM 928 C C . LEU B 1 23 ? -0.732 -17.203 -11.023 1 98.31 23 LEU B C 1
ATOM 930 O O . LEU B 1 23 ? -1.715 -16.875 -11.695 1 98.31 23 LEU B O 1
ATOM 934 N N . SER B 1 24 ? -0.188 -16.422 -10.078 1 98.31 24 SER B N 1
ATOM 935 C CA . SER B 1 24 ? -0.687 -15.062 -9.875 1 98.31 24 SER B CA 1
ATOM 936 C C . SER B 1 24 ? -0.481 -14.203 -11.109 1 98.31 24 SER B C 1
ATOM 938 O O . SER B 1 24 ? -1.339 -13.383 -11.461 1 98.31 24 SER B O 1
ATOM 940 N N . THR B 1 25 ? 0.613 -14.43 -11.82 1 98.38 25 THR B N 1
ATOM 941 C CA . THR B 1 25 ? 0.893 -13.711 -13.062 1 98.38 25 THR B CA 1
ATOM 942 C C . THR B 1 25 ? -0.16 -14.031 -14.117 1 98.38 25 THR B C 1
ATOM 944 O O . THR B 1 25 ? -0.65 -13.133 -14.805 1 98.38 25 THR B O 1
ATOM 947 N N . LEU B 1 26 ? -0.493 -15.227 -14.227 1 98.12 26 LEU B N 1
ATOM 948 C CA . LEU B 1 26 ? -1.521 -15.648 -15.172 1 98.12 26 LEU B CA 1
ATOM 949 C C . LEU B 1 26 ? -2.865 -15.008 -14.836 1 98.12 26 LEU B C 1
ATOM 951 O O . LEU B 1 26 ? -3.598 -14.586 -15.734 1 98.12 26 LEU B O 1
ATOM 955 N N . ALA B 1 27 ? -3.186 -14.93 -13.578 1 98.31 27 ALA B N 1
ATOM 956 C CA . ALA B 1 27 ? -4.43 -14.297 -13.141 1 98.31 27 ALA B CA 1
ATOM 957 C C . ALA B 1 27 ? -4.434 -12.805 -13.477 1 98.31 27 ALA B C 1
ATOM 959 O O . ALA B 1 27 ? -5.434 -12.281 -13.961 1 98.31 27 ALA B O 1
ATOM 960 N N . MET B 1 28 ? -3.309 -12.125 -13.211 1 98.44 28 MET B N 1
ATOM 961 C CA . MET B 1 28 ? -3.18 -10.695 -13.492 1 98.44 28 MET B CA 1
ATOM 962 C C . MET B 1 28 ? -3.338 -10.43 -14.984 1 98.44 28 MET B C 1
ATOM 964 O O . MET B 1 28 ? -4.008 -9.469 -15.383 1 98.44 28 MET B O 1
ATOM 968 N N . ARG B 1 29 ? -2.779 -11.297 -15.805 1 97.5 29 ARG B N 1
ATOM 969 C CA . ARG B 1 29 ? -2.891 -11.164 -17.25 1 97.5 29 ARG B CA 1
ATOM 970 C C . ARG B 1 29 ? -4.332 -11.352 -17.719 1 97.5 29 ARG B C 1
ATOM 972 O O . ARG B 1 29 ? -4.84 -10.586 -18.531 1 97.5 29 ARG B O 1
ATOM 979 N N . ALA B 1 30 ? -4.938 -12.312 -17.188 1 96.06 30 ALA B N 1
ATOM 980 C CA . ALA B 1 30 ? -6.305 -12.648 -17.578 1 96.06 30 ALA B CA 1
ATOM 981 C C . ALA B 1 30 ? -7.258 -11.492 -17.266 1 96.06 30 ALA B C 1
ATOM 983 O O . ALA B 1 30 ? -8.25 -11.289 -17.984 1 96.06 30 ALA B O 1
ATOM 984 N N . TYR B 1 31 ? -6.926 -10.68 -16.25 1 96.06 31 TYR B N 1
ATOM 985 C CA . TYR B 1 31 ? -7.777 -9.578 -15.828 1 96.06 31 TYR B CA 1
ATOM 986 C C . TYR B 1 31 ? -7.266 -8.25 -16.375 1 96.06 31 TYR B C 1
ATOM 988 O O . TYR B 1 31 ? -7.781 -7.188 -16.016 1 96.06 31 TYR B O 1
ATOM 996 N N . ASP B 1 32 ? -6.223 -8.352 -17.172 1 96 32 ASP B N 1
ATOM 997 C CA . ASP B 1 32 ? -5.574 -7.141 -17.672 1 96 32 ASP B CA 1
ATOM 998 C C . ASP B 1 32 ? -5.27 -6.176 -16.531 1 96 32 ASP B C 1
ATOM 1000 O O . ASP B 1 32 ? -5.605 -4.992 -16.594 1 96 32 ASP B O 1
ATOM 1004 N N . ALA B 1 33 ? -4.734 -6.723 -15.445 1 96.94 33 ALA B N 1
ATOM 1005 C CA . ALA B 1 33 ? -4.461 -5.941 -14.242 1 96.94 33 ALA B CA 1
ATOM 1006 C C . ALA B 1 33 ? -3.438 -4.844 -14.523 1 96.94 33 ALA B C 1
ATOM 1008 O O . ALA B 1 33 ? -2.465 -5.062 -15.25 1 96.94 33 ALA B O 1
ATOM 1009 N N . LYS B 1 34 ? -3.645 -3.699 -14.062 1 98.5 34 LYS B N 1
ATOM 1010 C CA . LYS B 1 34 ? -2.656 -2.623 -14.055 1 98.5 34 LYS B CA 1
ATOM 1011 C C . LYS B 1 34 ? -1.751 -2.717 -12.828 1 98.5 34 LYS B C 1
ATOM 1013 O O . LYS B 1 34 ? -2.137 -2.305 -11.734 1 98.5 34 LYS B O 1
ATOM 1018 N N . ILE B 1 35 ? -0.564 -3.178 -13.031 1 98.81 35 ILE B N 1
ATOM 1019 C CA . ILE B 1 35 ? 0.383 -3.398 -11.938 1 98.81 35 ILE B CA 1
ATOM 1020 C C . ILE B 1 35 ? 1.238 -2.148 -11.742 1 98.81 35 ILE B C 1
ATOM 1022 O O . ILE B 1 35 ? 1.903 -1.688 -12.672 1 98.81 35 ILE B O 1
ATOM 1026 N N . LEU B 1 36 ? 1.221 -1.621 -10.578 1 98.88 36 LEU B N 1
ATOM 1027 C CA . LEU B 1 36 ? 1.991 -0.42 -10.281 1 98.88 36 LEU B CA 1
ATOM 1028 C C . LEU B 1 36 ? 3.295 -0.774 -9.57 1 98.88 36 LEU B C 1
ATOM 1030 O O . LEU B 1 36 ? 4.332 -0.159 -9.828 1 98.88 36 LEU B O 1
ATOM 1034 N N . VAL B 1 37 ? 3.23 -1.736 -8.656 1 98.88 37 VAL B N 1
ATOM 1035 C CA . VAL B 1 37 ? 4.355 -2.238 -7.875 1 98.88 37 VAL B CA 1
ATOM 1036 C C . VAL B 1 37 ? 4.332 -3.766 -7.859 1 98.88 37 VAL B C 1
ATOM 1038 O O . VAL B 1 37 ? 3.293 -4.375 -7.602 1 98.88 37 VAL B O 1
ATOM 1041 N N . ARG B 1 38 ? 5.418 -4.355 -8.047 1 98.5 38 ARG B N 1
ATOM 1042 C CA . ARG B 1 38 ? 5.555 -5.801 -7.902 1 98.5 38 ARG B CA 1
ATOM 1043 C C . ARG B 1 38 ? 6.965 -6.176 -7.465 1 98.5 38 ARG B C 1
ATOM 1045 O O . ARG B 1 38 ? 7.824 -6.469 -8.297 1 98.5 38 ARG B O 1
ATOM 1052 N N . GLY B 1 39 ? 7.141 -6.098 -6.137 1 98.12 39 GLY B N 1
ATOM 1053 C CA . GLY B 1 39 ? 8.391 -6.566 -5.555 1 98.12 39 GLY B CA 1
ATOM 1054 C C . GLY B 1 39 ? 9.531 -5.578 -5.711 1 98.12 39 GLY B C 1
ATOM 1055 O O . GLY B 1 39 ? 10.703 -5.961 -5.664 1 98.12 39 GLY B O 1
ATOM 1056 N N . GLY B 1 40 ? 9.266 -4.375 -5.965 1 98.06 40 GLY B N 1
ATOM 1057 C CA . GLY B 1 40 ? 10.305 -3.365 -6.07 1 98.06 40 GLY B CA 1
ATOM 1058 C C . GLY B 1 40 ? 11.031 -3.117 -4.758 1 98.06 40 GLY B C 1
ATOM 1059 O O . GLY B 1 40 ? 10.508 -3.434 -3.686 1 98.06 40 GLY B O 1
ATOM 1060 N N . GLU B 1 41 ? 12.25 -2.602 -4.84 1 97.88 41 GLU B N 1
ATOM 1061 C CA . GLU B 1 41 ? 13.008 -2.248 -3.641 1 97.88 41 GLU B CA 1
ATOM 1062 C C . GLU B 1 41 ? 12.266 -1.21 -2.807 1 97.88 41 GLU B C 1
ATOM 1064 O O . GLU B 1 41 ? 11.688 -0.264 -3.35 1 97.88 41 GLU B O 1
ATOM 1069 N N . SER B 1 42 ? 12.297 -1.417 -1.524 1 98.44 42 SER B N 1
ATOM 1070 C CA . SER B 1 42 ? 11.602 -0.495 -0.629 1 98.44 42 SER B CA 1
ATOM 1071 C C . SER B 1 42 ? 12.586 0.195 0.317 1 98.44 42 SER B C 1
ATOM 1073 O O . SER B 1 42 ? 13.695 -0.292 0.532 1 98.44 42 SER B O 1
ATOM 1075 N N . ARG B 1 43 ? 12.18 1.322 0.802 1 98.25 43 ARG B N 1
ATOM 1076 C CA . ARG B 1 43 ? 12.844 2.029 1.892 1 98.25 43 ARG B CA 1
ATOM 1077 C C . ARG B 1 43 ? 11.883 2.293 3.043 1 98.25 43 ARG B C 1
ATOM 1079 O O . ARG B 1 43 ? 10.836 2.924 2.854 1 98.25 43 ARG B O 1
ATOM 1086 N N . HIS B 1 44 ? 12.289 1.781 4.176 1 98.56 44 HIS B N 1
ATOM 1087 C CA . HIS B 1 44 ? 11.516 1.987 5.395 1 98.56 44 HIS B CA 1
ATOM 1088 C C . HIS B 1 44 ? 11.594 3.439 5.859 1 98.56 44 HIS B C 1
ATOM 1090 O O . HIS B 1 44 ? 12.672 4.039 5.859 1 98.56 44 HIS B O 1
ATOM 1096 N N . LEU B 1 45 ? 10.477 3.998 6.266 1 98.56 45 LEU B N 1
ATOM 1097 C CA . LEU B 1 45 ? 10.461 5.359 6.789 1 98.56 45 LEU B CA 1
ATOM 1098 C C . LEU B 1 45 ? 10.008 5.375 8.242 1 98.56 45 LEU B C 1
ATOM 1100 O O . LEU B 1 45 ? 10.68 5.957 9.102 1 98.56 45 LEU B O 1
ATOM 1104 N N . GLU B 1 46 ? 8.883 4.805 8.477 1 98.25 46 GLU B N 1
ATOM 1105 C CA . GLU B 1 46 ? 8.344 4.754 9.836 1 98.25 46 GLU B CA 1
ATOM 1106 C C . GLU B 1 46 ? 7.707 3.4 10.125 1 98.25 46 GLU B C 1
ATOM 1108 O O . GLU B 1 46 ? 7.164 2.758 9.219 1 98.25 46 GLU B O 1
ATOM 1113 N N . GLY B 1 47 ? 7.711 2.914 11.422 1 96.69 47 GLY B N 1
ATOM 1114 C CA . GLY B 1 47 ? 7.004 1.721 11.859 1 96.69 47 GLY B CA 1
ATOM 1115 C C . GLY B 1 47 ? 7.703 0.434 11.469 1 96.69 47 GLY B C 1
ATOM 1116 O O . GLY B 1 47 ? 8.922 0.305 11.641 1 96.69 47 GLY B O 1
ATOM 1117 N N . ARG B 1 48 ? 6.914 -0.51 11.023 1 94.19 48 ARG B N 1
ATOM 1118 C CA . ARG B 1 48 ? 7.43 -1.839 10.719 1 94.19 48 ARG B CA 1
ATOM 1119 C C . ARG B 1 48 ? 8.109 -1.856 9.352 1 94.19 48 ARG B C 1
ATOM 1121 O O . ARG B 1 48 ? 7.723 -1.114 8.445 1 94.19 48 ARG B O 1
ATOM 1128 N N . GLU B 1 49 ? 9.039 -2.729 9.203 1 95.94 49 GLU B N 1
ATOM 1129 C CA . GLU B 1 49 ? 9.688 -2.926 7.91 1 95.94 49 GLU B CA 1
ATOM 1130 C C . GLU B 1 49 ? 8.75 -3.623 6.926 1 95.94 49 GLU B C 1
ATOM 1132 O O . GLU B 1 49 ? 8.125 -4.629 7.262 1 95.94 49 GLU B O 1
ATOM 1137 N N . PRO B 1 50 ? 8.719 -3.074 5.77 1 95.19 50 PRO B N 1
ATOM 1138 C CA . PRO B 1 50 ? 7.863 -3.732 4.777 1 95.19 50 PRO B CA 1
ATOM 1139 C C . PRO B 1 50 ? 8.469 -5.031 4.25 1 95.19 50 PRO B C 1
ATOM 1141 O O . PRO B 1 50 ? 9.688 -5.191 4.242 1 95.19 50 PRO B O 1
ATOM 1144 N N . GLY B 1 51 ? 7.629 -5.957 3.879 1 96.44 51 GLY B N 1
ATOM 1145 C CA . GLY B 1 51 ? 8.031 -7.102 3.08 1 96.44 51 GLY B CA 1
ATOM 1146 C C . GLY B 1 51 ? 7.957 -6.844 1.586 1 96.44 51 GLY B C 1
ATOM 1147 O O . GLY B 1 51 ? 8.156 -5.715 1.135 1 96.44 51 GLY B O 1
ATOM 1148 N N . ARG B 1 52 ? 7.801 -7.938 0.731 1 98.31 52 ARG B N 1
ATOM 1149 C CA . ARG B 1 52 ? 7.559 -7.809 -0.702 1 98.31 52 ARG B CA 1
ATOM 1150 C C . ARG B 1 52 ? 6.211 -7.148 -0.973 1 98.31 52 ARG B C 1
ATOM 1152 O O . ARG B 1 52 ? 5.176 -7.633 -0.513 1 98.31 52 ARG B O 1
ATOM 1159 N N . THR B 1 53 ? 6.203 -6.074 -1.647 1 98.69 53 THR B N 1
ATOM 1160 C CA . THR B 1 53 ? 4.988 -5.293 -1.847 1 98.69 53 THR B CA 1
ATOM 1161 C C . THR B 1 53 ? 4.461 -5.461 -3.27 1 98.69 53 THR B C 1
ATOM 1163 O O . THR B 1 53 ? 5.238 -5.449 -4.227 1 98.69 53 THR B O 1
ATOM 1166 N N . VAL B 1 54 ? 3.146 -5.594 -3.398 1 98.88 54 VAL B N 1
ATOM 1167 C CA . VAL B 1 54 ? 2.445 -5.559 -4.676 1 98.88 54 VAL B CA 1
ATOM 1168 C C . VAL B 1 54 ? 1.311 -4.539 -4.617 1 98.88 54 VAL B C 1
ATOM 1170 O O . VAL B 1 54 ? 0.585 -4.465 -3.621 1 98.88 54 VAL B O 1
ATOM 1173 N N . VAL B 1 55 ? 1.233 -3.703 -5.594 1 98.94 55 VAL B N 1
ATOM 1174 C CA . VAL B 1 55 ? 0.138 -2.75 -5.73 1 98.94 55 VAL B CA 1
ATOM 1175 C C . VAL B 1 55 ? -0.454 -2.838 -7.133 1 98.94 55 VAL B C 1
ATOM 1177 O O . VAL B 1 55 ? 0.268 -2.719 -8.125 1 98.94 55 VAL B O 1
ATOM 1180 N N . MET B 1 56 ? -1.74 -3.016 -7.258 1 98.88 56 MET B N 1
ATOM 1181 C CA . MET B 1 56 ? -2.469 -3.025 -8.523 1 98.88 56 MET B CA 1
ATOM 1182 C C . MET B 1 56 ? -3.604 -2.008 -8.508 1 98.88 56 MET B C 1
ATOM 1184 O O . MET B 1 56 ? -4.211 -1.766 -7.461 1 98.88 56 MET B O 1
ATOM 1188 N N . GLU B 1 57 ? -3.885 -1.454 -9.602 1 98.88 57 GLU B N 1
ATOM 1189 C CA . GLU B 1 57 ? -4.988 -0.516 -9.773 1 98.88 57 GLU B CA 1
ATOM 1190 C C . GLU B 1 57 ? -6.137 -1.146 -10.562 1 98.88 57 GLU B C 1
ATOM 1192 O O . GLU B 1 57 ? -5.906 -1.841 -11.555 1 98.88 57 GLU B O 1
ATOM 1197 N N . PHE B 1 58 ? -7.328 -0.952 -10.141 1 98.69 58 PHE B N 1
ATOM 1198 C CA . PHE B 1 58 ? -8.562 -1.422 -10.766 1 98.69 58 PHE B CA 1
ATOM 1199 C C . PHE B 1 58 ? -9.523 -0.265 -11 1 98.69 58 PHE B C 1
ATOM 1201 O O . PHE B 1 58 ? -9.414 0.78 -10.352 1 98.69 58 PHE B O 1
ATOM 1208 N N . PRO B 1 59 ? -10.414 -0.469 -11.891 1 98.31 59 PRO B N 1
ATOM 1209 C CA . PRO B 1 59 ? -11.344 0.63 -12.18 1 98.31 59 PRO B CA 1
ATOM 1210 C C . PRO B 1 59 ? -12.359 0.851 -11.055 1 98.31 59 PRO B C 1
ATOM 1212 O O . PRO B 1 59 ? -13.031 1.883 -11.023 1 98.31 59 PRO B O 1
ATOM 1215 N N . SER B 1 60 ? -12.562 -0.105 -10.133 1 98.19 60 SER B N 1
ATOM 1216 C CA . SER B 1 60 ? -13.492 0.003 -9.016 1 98.19 60 SER B CA 1
ATOM 1217 C C . SER B 1 60 ? -13.164 -1.001 -7.918 1 98.19 60 SER B C 1
ATOM 1219 O O . SER B 1 60 ? -12.398 -1.944 -8.141 1 98.19 60 SER B O 1
ATOM 1221 N N . MET B 1 61 ? -13.773 -0.731 -6.742 1 98.62 61 MET B N 1
ATOM 1222 C CA . MET B 1 61 ? -13.68 -1.702 -5.656 1 98.62 61 MET B CA 1
ATOM 1223 C C . MET B 1 61 ? -14.25 -3.053 -6.082 1 98.62 61 MET B C 1
ATOM 1225 O O . MET B 1 61 ? -13.695 -4.098 -5.742 1 98.62 61 MET B O 1
ATOM 1229 N N . ALA B 1 62 ? -15.367 -3.033 -6.797 1 98.44 62 ALA B N 1
ATOM 1230 C CA . ALA B 1 62 ? -16 -4.27 -7.25 1 98.44 62 ALA B CA 1
ATOM 1231 C C . ALA B 1 62 ? -15.07 -5.047 -8.188 1 98.44 62 ALA B C 1
ATOM 1233 O O . ALA B 1 62 ? -14.992 -6.273 -8.109 1 98.44 62 ALA B O 1
ATOM 1234 N N . ALA B 1 63 ? -14.391 -4.367 -9.047 1 98.38 63 ALA B N 1
ATOM 1235 C CA . ALA B 1 63 ? -13.461 -5.012 -9.977 1 98.38 63 ALA B CA 1
ATOM 1236 C C . ALA B 1 63 ? -12.289 -5.645 -9.227 1 98.38 63 ALA B C 1
ATOM 1238 O O . ALA B 1 63 ? -11.852 -6.746 -9.562 1 98.38 63 ALA B O 1
ATOM 1239 N N . ALA B 1 64 ? -11.734 -4.961 -8.25 1 98.69 64 ALA B N 1
ATOM 1240 C CA . ALA B 1 64 ? -10.648 -5.504 -7.43 1 98.69 64 ALA B CA 1
ATOM 1241 C C . ALA B 1 64 ? -11.102 -6.766 -6.699 1 98.69 64 ALA B C 1
ATOM 1243 O O . ALA B 1 64 ? -10.375 -7.762 -6.66 1 98.69 64 ALA B O 1
ATOM 1244 N N . GLN B 1 65 ? -12.305 -6.648 -6.145 1 98.69 65 GLN B N 1
ATOM 1245 C CA . GLN B 1 65 ? -12.859 -7.801 -5.441 1 98.69 65 GLN B CA 1
ATOM 1246 C C . GLN B 1 65 ? -13.055 -8.984 -6.391 1 98.69 65 GLN B C 1
ATOM 1248 O O . GLN B 1 65 ? -12.812 -10.133 -6.012 1 98.69 65 GLN B O 1
ATOM 1253 N N . ALA B 1 66 ? -13.523 -8.68 -7.566 1 98.56 66 ALA B N 1
ATOM 1254 C CA . ALA B 1 66 ? -13.734 -9.727 -8.562 1 98.56 66 ALA B CA 1
ATOM 1255 C C . ALA B 1 66 ? -12.422 -10.414 -8.922 1 98.56 66 ALA B C 1
ATOM 1257 O O . ALA B 1 66 ? -12.383 -11.633 -9.102 1 98.56 66 ALA B O 1
ATOM 1258 N N . PHE B 1 67 ? -11.398 -9.672 -9.023 1 98.81 67 PHE B N 1
ATOM 1259 C CA . PHE B 1 67 ? -10.086 -10.258 -9.25 1 98.81 67 PHE B CA 1
ATOM 1260 C C . PHE B 1 67 ? -9.711 -11.211 -8.125 1 98.81 67 PHE B C 1
ATOM 1262 O O . PHE B 1 67 ? -9.359 -12.367 -8.375 1 98.81 67 PHE B O 1
ATOM 1269 N N . TYR B 1 68 ? -9.805 -10.758 -6.914 1 98.81 68 TYR B N 1
ATOM 1270 C CA . TYR B 1 68 ? -9.445 -11.562 -5.754 1 98.81 68 TYR B CA 1
ATOM 1271 C C . TYR B 1 68 ? -10.258 -12.852 -5.707 1 98.81 68 TYR B C 1
ATOM 1273 O O . TYR B 1 68 ? -9.75 -13.906 -5.32 1 98.81 68 TYR B O 1
ATOM 1281 N N . ASP B 1 69 ? -11.531 -12.742 -6.176 1 98.38 69 ASP B N 1
ATOM 1282 C CA . ASP B 1 69 ? -12.461 -13.867 -6.078 1 98.38 69 ASP B CA 1
ATOM 1283 C C . ASP B 1 69 ? -12.367 -14.758 -7.309 1 98.38 69 ASP B C 1
ATOM 1285 O O . ASP B 1 69 ? -13.016 -15.805 -7.375 1 98.38 69 ASP B O 1
ATOM 1289 N N . SER B 1 70 ? -11.672 -14.352 -8.266 1 98.12 70 SER B N 1
ATOM 1290 C CA . SER B 1 70 ? -11.602 -15.094 -9.516 1 98.12 70 SER B CA 1
ATOM 1291 C C . SER B 1 70 ? -11.039 -16.5 -9.297 1 98.12 70 SER B C 1
ATOM 1293 O O . SER B 1 70 ? -10.227 -16.703 -8.391 1 98.12 70 SER B O 1
ATOM 1295 N N . TRP B 1 71 ? -11.539 -17.406 -10.094 1 97.38 71 TRP B N 1
ATOM 1296 C CA . TRP B 1 71 ? -11.031 -18.766 -10.008 1 97.38 71 TRP B CA 1
ATOM 1297 C C . TRP B 1 71 ? -9.531 -18.797 -10.297 1 97.38 71 TRP B C 1
ATOM 1299 O O . TRP B 1 71 ? -8.797 -19.594 -9.703 1 97.38 71 TRP B O 1
ATOM 1309 N N . GLN B 1 72 ? -9.055 -17.984 -11.242 1 97.44 72 GLN B N 1
ATOM 1310 C CA . GLN B 1 72 ? -7.633 -17.938 -11.57 1 97.44 72 GLN B CA 1
ATOM 1311 C C . GLN B 1 72 ? -6.801 -17.531 -10.359 1 97.44 72 GLN B C 1
ATOM 1313 O O . GLN B 1 72 ? -5.777 -18.156 -10.062 1 97.44 72 GLN B O 1
ATOM 1318 N N . TYR B 1 73 ? -7.273 -16.484 -9.609 1 98.44 73 TYR B N 1
ATOM 1319 C CA . TYR B 1 73 ? -6.48 -16.031 -8.47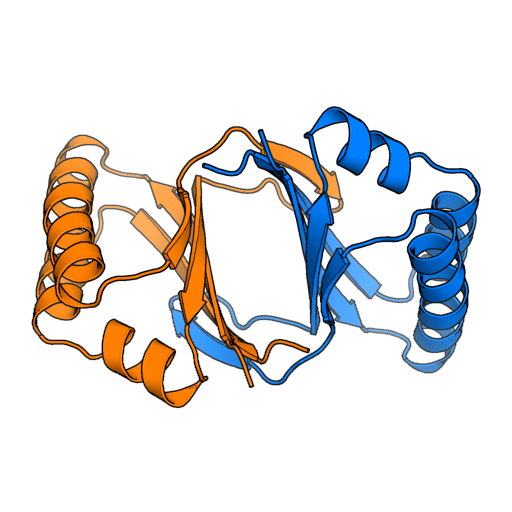7 1 98.44 73 TYR B CA 1
ATOM 1320 C C . TYR B 1 73 ? -6.629 -16.984 -7.297 1 98.44 73 TYR B C 1
ATOM 1322 O O . TYR B 1 73 ? -5.684 -17.188 -6.527 1 98.44 73 TYR B O 1
ATOM 1330 N N . ARG B 1 74 ? -7.805 -17.578 -7.16 1 97.94 74 ARG B N 1
ATOM 1331 C CA . ARG B 1 74 ? -7.992 -18.578 -6.125 1 97.94 74 ARG B CA 1
ATOM 1332 C C . ARG B 1 74 ? -7 -19.734 -6.289 1 97.94 74 ARG B C 1
ATOM 1334 O O . ARG B 1 74 ? -6.453 -20.234 -5.305 1 97.94 74 ARG B O 1
ATOM 1341 N N . ARG B 1 75 ? -6.781 -20.172 -7.465 1 97.56 75 ARG B N 1
ATOM 1342 C CA . ARG B 1 75 ? -5.789 -21.203 -7.734 1 97.56 75 ARG B CA 1
ATOM 1343 C C . ARG B 1 75 ? -4.402 -20.766 -7.273 1 97.56 75 ARG B C 1
ATOM 1345 O O . ARG B 1 75 ? -3.66 -21.562 -6.691 1 97.56 75 ARG B O 1
ATOM 1352 N N . ALA B 1 76 ? -4.035 -19.547 -7.586 1 98.38 76 ALA B N 1
ATOM 1353 C CA . ALA B 1 76 ? -2.752 -19.016 -7.145 1 98.38 76 ALA B CA 1
ATOM 1354 C C . ALA B 1 76 ? -2.656 -19 -5.621 1 98.38 76 ALA B C 1
ATOM 1356 O O . ALA B 1 76 ? -1.659 -19.453 -5.051 1 98.38 76 ALA B O 1
ATOM 1357 N N . ARG B 1 77 ? -3.725 -18.469 -4.93 1 97.69 77 ARG B N 1
ATOM 1358 C CA . ARG B 1 77 ? -3.73 -18.406 -3.473 1 97.69 77 ARG B CA 1
ATOM 1359 C C . ARG B 1 77 ? -3.549 -19.797 -2.857 1 97.69 77 ARG B C 1
ATOM 1361 O O . ARG B 1 77 ? -2.814 -19.953 -1.881 1 97.69 77 ARG B O 1
ATOM 1368 N N . ASN B 1 78 ? -4.203 -20.812 -3.447 1 97.81 78 ASN B N 1
ATOM 1369 C CA . ASN B 1 78 ? -4.055 -22.188 -2.963 1 97.81 78 ASN B CA 1
ATOM 1370 C C . ASN B 1 78 ? -2.611 -22.672 -3.07 1 97.81 78 ASN B C 1
ATOM 1372 O O . ASN B 1 78 ? -2.131 -23.391 -2.203 1 97.81 78 ASN B O 1
ATOM 1376 N N . ALA B 1 79 ? -1.942 -22.25 -4.02 1 97.81 79 ALA B N 1
ATOM 1377 C CA . ALA B 1 79 ? -0.575 -22.688 -4.273 1 97.81 79 ALA B CA 1
ATOM 1378 C C . ALA B 1 79 ? 0.394 -22.094 -3.254 1 97.81 79 ALA B C 1
ATOM 1380 O O . ALA B 1 79 ? 1.493 -22.609 -3.057 1 97.81 79 ALA B O 1
ATOM 1381 N N . ARG B 1 80 ? 0.115 -20.984 -2.588 1 97.75 80 ARG B N 1
ATOM 1382 C CA . ARG B 1 80 ? 1.055 -20.359 -1.669 1 97.75 80 ARG B CA 1
ATOM 1383 C C . ARG B 1 80 ? 0.711 -20.688 -0.221 1 97.75 80 ARG B C 1
ATOM 1385 O O . ARG B 1 80 ? 1.241 -20.078 0.706 1 97.75 80 ARG B O 1
ATOM 1392 N N . GLU B 1 81 ? -0.256 -21.562 -0.008 1 96.5 81 GLU B N 1
ATOM 1393 C CA . GLU B 1 81 ? -0.605 -21.938 1.357 1 96.5 81 GLU B CA 1
ATOM 1394 C C . GLU B 1 81 ? 0.624 -22.406 2.131 1 96.5 81 GLU B C 1
ATOM 1396 O O . GLU B 1 81 ? 1.343 -23.312 1.68 1 96.5 81 GLU B O 1
ATOM 1401 N N . GLY B 1 82 ? 0.892 -21.688 3.215 1 96.94 82 GLY B N 1
ATOM 1402 C CA . GLY B 1 82 ? 2.014 -22.047 4.066 1 96.94 82 GLY B CA 1
ATOM 1403 C C . GLY B 1 82 ? 3.342 -21.531 3.561 1 96.94 82 GLY B C 1
ATOM 1404 O O . GLY B 1 82 ? 4.383 -21.75 4.18 1 96.94 82 GLY B O 1
ATOM 1405 N N . ALA B 1 83 ? 3.373 -20.828 2.484 1 98.19 83 ALA B N 1
ATOM 1406 C CA . ALA B 1 83 ? 4.633 -20.422 1.866 1 98.19 83 ALA B CA 1
ATOM 1407 C C . ALA B 1 83 ? 4.918 -18.953 2.125 1 98.19 83 ALA B C 1
ATOM 1409 O O . ALA B 1 83 ? 6.016 -18.453 1.842 1 98.19 83 ALA B O 1
ATOM 1410 N N . ALA B 1 84 ? 3.898 -18.203 2.656 1 97.56 84 ALA B N 1
ATOM 1411 C CA . ALA B 1 84 ? 4.027 -16.766 2.908 1 97.56 84 ALA B CA 1
ATOM 1412 C C . ALA B 1 84 ? 2.984 -16.281 3.916 1 97.56 84 ALA B C 1
ATOM 1414 O O . ALA B 1 84 ? 1.937 -16.922 4.078 1 97.56 84 ALA B O 1
ATOM 1415 N N . VAL B 1 85 ? 3.35 -15.281 4.582 1 96.44 85 VAL B N 1
ATOM 1416 C CA . VAL B 1 85 ? 2.373 -14.5 5.336 1 96.44 85 VAL B CA 1
ATOM 1417 C C . VAL B 1 85 ? 1.957 -13.273 4.531 1 96.44 85 VAL B C 1
ATOM 1419 O O . VAL B 1 85 ? 2.797 -12.445 4.176 1 96.44 85 VAL B O 1
ATOM 1422 N N . MET B 1 86 ? 0.65 -13.219 4.25 1 96.69 86 MET B N 1
ATOM 1423 C CA . MET B 1 86 ? 0.128 -12.148 3.398 1 96.69 86 MET B CA 1
ATOM 1424 C C . MET B 1 86 ? -0.715 -11.172 4.207 1 96.69 86 MET B C 1
ATOM 1426 O O . MET B 1 86 ? -1.568 -11.586 4.996 1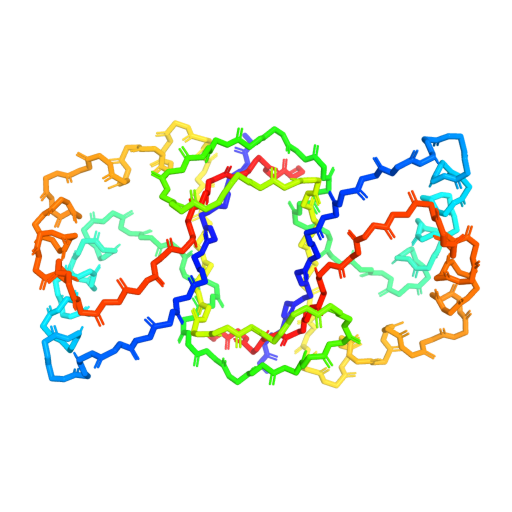 96.69 86 MET B O 1
ATOM 1430 N N . ASN B 1 87 ? -0.406 -9.938 4.102 1 97.56 87 ASN B N 1
ATOM 1431 C CA . ASN B 1 87 ? -1.354 -8.875 4.414 1 97.56 87 ASN B CA 1
ATOM 1432 C C . ASN B 1 87 ? -1.893 -8.211 3.15 1 97.56 87 ASN B C 1
ATOM 1434 O O . ASN B 1 87 ? -1.127 -7.645 2.369 1 97.56 87 ASN B O 1
ATOM 1438 N N . MET B 1 88 ? -3.176 -8.367 2.893 1 98.69 88 MET B N 1
ATOM 1439 C CA . MET B 1 88 ? -3.768 -7.918 1.636 1 98.69 88 MET B CA 1
ATOM 1440 C C . MET B 1 88 ? -5.117 -7.25 1.879 1 98.69 88 MET B C 1
ATOM 1442 O O . MET B 1 88 ? -5.926 -7.738 2.668 1 98.69 88 MET B O 1
ATOM 1446 N N . PHE B 1 89 ? -5.32 -6.152 1.22 1 98.88 89 PHE B N 1
ATOM 1447 C CA . PHE B 1 89 ? -6.605 -5.457 1.271 1 98.88 89 PHE B CA 1
ATOM 1448 C C . PHE B 1 89 ? -6.832 -4.648 -0 1 98.88 89 PHE B C 1
ATOM 1450 O O . PHE B 1 89 ? -5.918 -4.48 -0.809 1 98.88 89 PHE B O 1
ATOM 1457 N N . ILE B 1 90 ? -8.055 -4.273 -0.208 1 98.88 90 ILE B N 1
ATOM 1458 C CA . ILE B 1 90 ? -8.383 -3.334 -1.275 1 98.88 90 ILE B CA 1
ATOM 1459 C C . ILE B 1 90 ? -8.852 -2.014 -0.672 1 98.88 90 ILE B C 1
ATOM 1461 O O . ILE B 1 90 ? -9.414 -1.99 0.427 1 98.88 90 ILE B O 1
ATOM 1465 N N . VAL B 1 91 ? -8.602 -0.945 -1.365 1 98.88 91 VAL B N 1
ATOM 1466 C CA . VAL B 1 91 ? -8.906 0.38 -0.834 1 98.88 91 VAL B CA 1
ATOM 1467 C C . VAL B 1 91 ? -9.312 1.312 -1.972 1 98.88 91 VAL B C 1
ATOM 1469 O O . VAL B 1 91 ? -8.758 1.248 -3.068 1 98.88 91 VAL B O 1
ATOM 1472 N N . GLN B 1 92 ? -10.312 2.137 -1.698 1 98.81 92 GLN B N 1
ATOM 1473 C CA . GLN B 1 92 ? -10.867 3.066 -2.678 1 98.81 92 GLN B CA 1
ATOM 1474 C C . GLN B 1 92 ? -9.891 4.203 -2.973 1 98.81 92 GLN B C 1
ATOM 1476 O O . GLN B 1 92 ? -9.312 4.789 -2.053 1 98.81 92 GLN B O 1
ATOM 1481 N N . GLY B 1 93 ? -9.742 4.484 -4.289 1 98.56 93 GLY B N 1
ATOM 1482 C CA . GLY B 1 93 ? -8.93 5.617 -4.711 1 98.56 93 GLY B CA 1
ATOM 1483 C C . GLY B 1 93 ? -9.672 6.938 -4.656 1 98.56 93 GLY B C 1
ATOM 1484 O O . GLY B 1 93 ? -10.812 6.996 -4.195 1 98.56 93 GLY B O 1
ATOM 1485 N N . MET B 1 94 ? -8.914 8.039 -5.016 1 96.12 94 MET B N 1
ATOM 1486 C CA . MET B 1 94 ? -9.492 9.383 -5.051 1 96.12 94 MET B CA 1
ATOM 1487 C C . MET B 1 94 ? -10.195 9.641 -6.375 1 96.12 94 MET B C 1
ATOM 1489 O O . MET B 1 94 ? -9.867 9.023 -7.391 1 96.12 94 MET B O 1
#

Organism: NCBI:txid1287738

Solvent-accessible surface area (backbone atoms only — not comparable to full-atom values): 9308 Å² total; per-residue (Å²): 99,35,11,34,42,43,33,41,30,47,75,73,32,67,73,50,33,52,54,15,51,54,36,38,48,53,31,38,58,76,65,65,54,44,69,47,24,72,56,38,67,67,46,73,71,35,71,64,77,77,54,48,36,34,31,34,51,32,73,21,60,67,52,46,50,48,49,63,66,26,71,53,31,42,54,15,55,62,51,27,66,87,15,48,51,53,33,29,34,36,34,30,34,102,98,35,13,33,42,43,34,40,31,46,77,73,31,66,73,49,34,51,55,16,51,56,36,39,49,52,29,38,58,76,64,66,55,44,70,47,26,72,56,38,67,66,45,74,72,36,70,63,76,77,55,49,36,34,31,33,50,31,72,21,58,67,53,45,50,47,50,64,66,28,70,53,30,44,54,14,56,62,51,26,66,86,15,48,51,52,33,28,33,37,32,30,35,102

Nearest PDB structures (foldseek):
  2fiu-assembly1_B  TM=9.406E-01  e=4.731E-11  Agrobacterium fabrum str. C58
  3lo3-assembly2_C  TM=8.680E-01  e=2.679E-08  Colwellia psychrerythraea 34H
  4dpo-assembly1_B  TM=6.314E-01  e=2.189E-04  Methanosarcina mazei Go1
  2gff-assembly1_A  TM=6.075E-01  e=2.340E-04  Yersinia pestis
  2omo-assembly4_E  TM=5.759E-01  e=1.791E-04  Nitrosomonas europaea

Sequence (188 aa):
MSAYLIADVTVTKPAQYEDYKRLSTLAMRAYDAKILVRGGESRHLEGREPGRTVVMEFPSMAAAQAFYDSWQYRRARNAREGAAVMNMFIVQGMMSAYLIADVTVTKPAQYEDYKRLSTLAMRAYDAKILVRGGESRHLEGREPGRTVVMEFPSMAAAQAFYDSWQYRRARNAREGAAVMNMFIVQGM

Foldseek 3Di:
DKKKKKKFKDFAAVVLLVVLVVLLVVLCVVLVWAWDAFQDDDDDDDDDDTHRMTMTMDPDPVSVVCSCVDPSNVVSVVSCVVGIDMDIDMDDDD/DKKKKKKFKDFAAVVLLVVLVVLLVVLCVVLVWAWDAFQDDDDDDDDDDTHRMTMTMDPDPVSVVCSCVPPSNVVSVVSCVVGIDMDIDMDDDD

InterPro domains:
  IPR010753 Domain of unknown function DUF1330 [PF07045] (2-94)
  IPR011008 Dimeric alpha-beta barrel [SSF54909] (1-94)

Radius of gyration: 16.62 Å; Cα contacts (8 Å, |Δi|>4): 418; chains: 2; bounding box: 31×45×37 Å

Secondary structure (DSSP, 8-state):
--EEEEEEEEES-HHHHHHHHHHHHHHHHHTT-EEEEES--EEEEESSPP-EEEEEEESSHHHHHHHHHSHHHHHHHHHTTTTEEEEEEEEE--/--EEEEEEEEES-HHHHHHHHHHHHHHHHHTT-EEEEES--EEEEESSPP-EEEEEEESSHHHHHHHHHSHHHHHHHHHTTTTEEEEEEEEE--

pLDDT: mean 97.92, std 1.12, range [91.62, 98.94]